Protein AF-A0A835GCN0-F1 (afdb_monomer)

Nearest PDB structures (foldseek):
  5hyn-assembly7_K  TM=8.730E-01  e=1.731E-12  Homo sapiens
  5hyn-assembly5_A  TM=8.407E-01  e=9.538E-13  Homo sapiens
  5hyn-assembly2_F  TM=8.356E-01  e=1.163E-12  Homo sapiens
  5ls6-assembly3_G  TM=8.374E-01  e=3.359E-12  Homo sapiens
  5hyn-assembly4_Q  TM=8.368E-01  e=7.438E-12  Homo sapiens

Mean predicted aligned error: 13.22 Å

Radius of gyration: 31.06 Å; Cα contacts (8 Å, |Δi|>4): 59; chains: 1; bounding box: 55×48×94 Å

Structure (mmCIF, N/CA/C/O backbone):
data_AF-A0A835GCN0-F1
#
_entry.id   AF-A0A835GCN0-F1
#
loop_
_atom_site.group_PDB
_atom_site.id
_atom_site.type_symbol
_atom_site.label_atom_id
_atom_site.label_alt_id
_atom_site.label_comp_id
_atom_site.label_asym_id
_atom_site.label_entity_id
_atom_site.label_seq_id
_atom_site.pdbx_PDB_ins_code
_atom_site.Cartn_x
_atom_site.Cartn_y
_atom_site.Cartn_z
_atom_site.occupancy
_atom_site.B_iso_or_equiv
_atom_site.auth_seq_id
_atom_site.auth_comp_id
_atom_site.auth_asym_id
_atom_site.auth_atom_id
_atom_site.pdbx_PDB_model_num
ATOM 1 N N . MET A 1 1 ? -0.830 -4.868 -39.947 1.00 35.25 1 MET A N 1
ATOM 2 C CA . MET A 1 1 ? 0.606 -4.72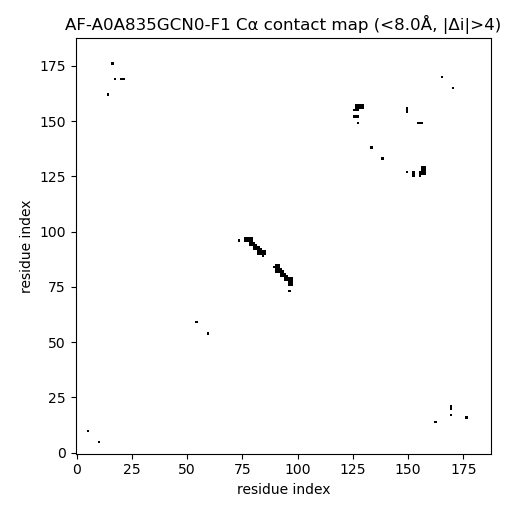0 -39.626 1.00 35.25 1 MET A CA 1
ATOM 3 C C . MET A 1 1 ? 1.002 -5.833 -38.668 1.00 35.25 1 MET A C 1
ATOM 5 O O . MET A 1 1 ? 0.475 -5.888 -37.565 1.00 35.25 1 MET A O 1
ATOM 9 N N . SER A 1 2 ? 1.819 -6.791 -39.110 1.00 39.22 2 SER A N 1
ATOM 10 C CA . SER A 1 2 ? 2.233 -7.934 -38.287 1.00 39.22 2 SER A CA 1
ATOM 11 C C . SER A 1 2 ? 3.224 -7.478 -37.216 1.00 39.22 2 SER A C 1
ATOM 13 O O . SER A 1 2 ? 4.286 -6.964 -37.564 1.00 39.22 2 SER A O 1
ATOM 15 N N . LYS A 1 3 ? 2.903 -7.677 -35.929 1.00 47.59 3 LYS A N 1
ATOM 16 C CA . LYS A 1 3 ? 3.861 -7.514 -34.823 1.00 47.59 3 LYS A CA 1
ATOM 17 C C . LYS A 1 3 ? 5.081 -8.394 -35.125 1.00 47.59 3 LYS A C 1
ATOM 19 O O . LYS A 1 3 ? 4.981 -9.619 -35.066 1.00 47.59 3 LYS A O 1
ATOM 24 N N . SER A 1 4 ? 6.207 -7.793 -35.496 1.00 54.28 4 SER A N 1
ATOM 25 C CA . SER A 1 4 ? 7.474 -8.497 -35.680 1.00 54.28 4 SER A CA 1
ATOM 26 C C . SER A 1 4 ? 7.852 -9.136 -34.344 1.00 54.28 4 SER A C 1
ATOM 28 O O . SER A 1 4 ? 8.100 -8.458 -33.348 1.00 54.28 4 SER A O 1
ATOM 30 N N . LYS A 1 5 ? 7.817 -10.471 -34.292 1.00 64.12 5 LYS A N 1
ATOM 31 C CA . LYS A 1 5 ? 8.228 -11.240 -33.115 1.00 64.12 5 LYS A CA 1
ATOM 32 C C . LYS A 1 5 ? 9.702 -10.928 -32.860 1.00 64.12 5 LYS A C 1
ATOM 34 O O . LYS A 1 5 ? 10.561 -11.351 -33.628 1.00 64.12 5 LYS A O 1
ATOM 39 N N . VAL A 1 6 ? 9.996 -10.190 -31.791 1.00 67.94 6 VAL A N 1
ATOM 40 C CA . VAL A 1 6 ? 11.370 -10.039 -31.296 1.00 67.94 6 VAL A CA 1
ATOM 41 C C . VAL A 1 6 ? 11.920 -11.443 -31.052 1.00 67.94 6 VAL A C 1
ATOM 43 O O . VAL A 1 6 ? 11.320 -12.213 -30.295 1.00 67.94 6 VAL A O 1
ATOM 46 N N . SER A 1 7 ? 13.025 -11.786 -31.720 1.00 84.75 7 SER A N 1
ATOM 47 C CA . SER A 1 7 ? 13.642 -13.111 -31.603 1.00 84.75 7 SER A CA 1
ATOM 48 C C . SER A 1 7 ? 13.945 -13.430 -30.135 1.00 84.75 7 SER A C 1
ATOM 50 O O . SER A 1 7 ? 14.349 -12.555 -29.365 1.00 84.75 7 SER A O 1
ATOM 52 N N . ALA A 1 8 ? 13.781 -14.694 -29.737 1.00 81.69 8 ALA A N 1
ATOM 53 C CA . ALA A 1 8 ? 14.163 -15.157 -28.402 1.00 81.69 8 ALA A CA 1
ATOM 54 C C . ALA A 1 8 ? 15.640 -14.843 -28.092 1.00 81.69 8 ALA A C 1
ATOM 56 O O . ALA A 1 8 ? 15.997 -14.559 -26.949 1.00 81.69 8 ALA A O 1
ATOM 57 N N . GLU A 1 9 ? 16.480 -14.810 -29.127 1.00 83.75 9 GLU A N 1
ATOM 58 C CA . GLU A 1 9 ? 17.875 -14.401 -29.033 1.00 83.75 9 GLU A CA 1
ATOM 59 C C . GLU A 1 9 ? 18.029 -12.932 -28.615 1.00 83.75 9 GLU A C 1
ATOM 61 O O . GLU A 1 9 ? 18.799 -12.630 -27.704 1.00 83.75 9 GLU A O 1
ATOM 66 N N . TRP A 1 10 ? 17.246 -12.026 -29.207 1.00 85.56 10 TRP A N 1
ATOM 67 C CA . TRP A 1 10 ? 17.225 -10.614 -28.823 1.00 85.56 10 TRP A CA 1
ATOM 68 C C . TRP A 1 10 ? 16.783 -10.439 -27.372 1.00 85.56 10 TRP A C 1
ATOM 70 O O . TRP A 1 10 ? 17.448 -9.738 -26.613 1.00 85.56 10 TRP A O 1
ATOM 80 N N . LYS A 1 11 ? 15.729 -11.144 -26.942 1.00 83.50 11 LYS A N 1
ATOM 81 C CA . LYS A 1 11 ? 15.289 -11.123 -25.536 1.00 83.50 11 LYS A CA 1
ATOM 82 C C . LYS A 1 11 ? 16.400 -11.574 -24.582 1.00 83.50 11 LYS A C 1
ATOM 84 O O . LYS A 1 11 ? 16.611 -10.944 -23.547 1.00 83.50 11 LYS A O 1
ATOM 89 N N . LYS A 1 12 ? 17.137 -12.633 -24.937 1.00 85.56 12 LYS A N 1
ATOM 90 C CA . LY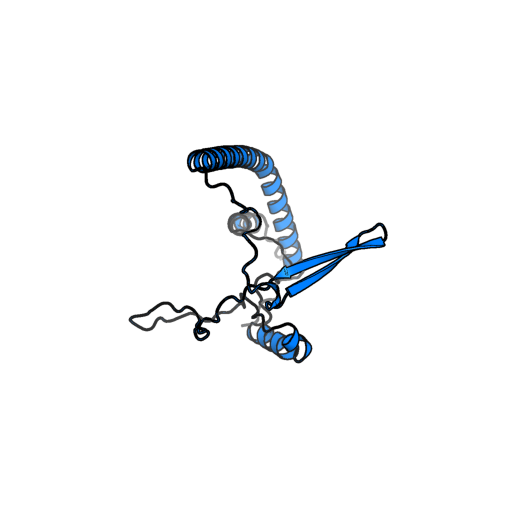S A 1 12 ? 18.269 -13.134 -24.143 1.00 85.56 12 LYS A CA 1
ATOM 91 C C . LYS A 1 12 ? 19.402 -12.107 -24.065 1.00 85.56 12 LYS A C 1
ATOM 93 O O . LYS A 1 12 ? 19.896 -11.848 -22.971 1.00 85.56 12 LYS A O 1
ATOM 98 N N . ARG A 1 13 ? 19.768 -11.489 -25.193 1.00 85.62 13 ARG A N 1
ATOM 99 C CA . ARG A 1 13 ? 20.817 -10.458 -25.264 1.00 85.62 13 ARG A CA 1
ATOM 100 C C . ARG A 1 13 ? 20.464 -9.227 -24.423 1.00 85.62 13 ARG A C 1
ATOM 102 O O . ARG A 1 13 ? 21.274 -8.816 -23.598 1.00 85.62 13 ARG A O 1
ATOM 109 N N . VAL A 1 14 ? 19.239 -8.706 -24.549 1.00 85.88 14 VAL A N 1
ATOM 110 C CA . VAL A 1 14 ? 18.763 -7.572 -23.735 1.00 85.88 14 VAL A CA 1
ATOM 111 C C . VAL A 1 14 ? 18.769 -7.916 -22.244 1.00 85.88 14 VAL A C 1
ATOM 113 O O . VAL A 1 14 ? 19.236 -7.119 -21.436 1.00 85.88 14 VAL A O 1
ATOM 116 N N . LYS A 1 15 ? 18.323 -9.121 -21.861 1.00 84.38 15 LYS A N 1
ATOM 117 C CA . LYS A 1 15 ? 18.346 -9.565 -20.457 1.00 84.38 15 LYS A CA 1
ATOM 118 C C . LYS A 1 15 ? 19.770 -9.633 -19.896 1.00 84.38 15 LYS A C 1
ATOM 120 O O . LYS A 1 15 ? 19.996 -9.198 -18.768 1.00 84.38 15 LYS A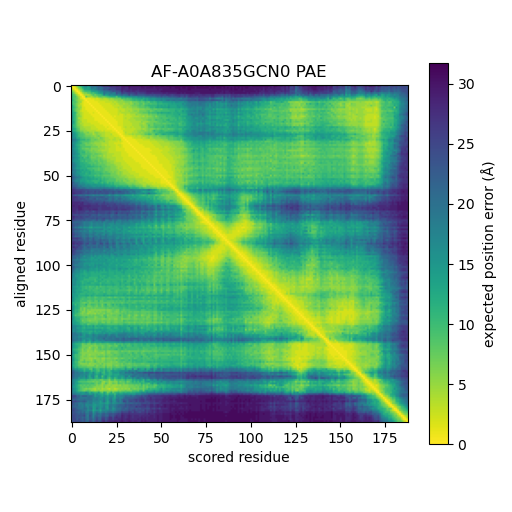 O 1
ATOM 125 N N . SER A 1 16 ? 20.728 -10.156 -20.662 1.00 85.69 16 SER A N 1
ATOM 126 C CA . SER A 1 16 ? 22.140 -10.203 -20.260 1.00 85.69 16 SER A CA 1
ATOM 127 C C . SER A 1 16 ? 22.726 -8.806 -20.056 1.00 85.69 16 SER A C 1
ATOM 129 O O . SER A 1 16 ? 23.389 -8.562 -19.049 1.00 85.69 16 SER A O 1
ATOM 131 N N . GLU A 1 17 ? 22.436 -7.881 -20.966 1.00 85.31 17 GLU A N 1
ATOM 132 C CA . GLU A 1 17 ? 22.948 -6.514 -20.899 1.00 85.31 17 GLU A CA 1
ATOM 133 C C . GLU A 1 17 ? 22.320 -5.708 -19.755 1.00 85.31 17 GLU A C 1
ATOM 135 O O . GLU A 1 17 ? 23.026 -5.048 -18.993 1.00 85.31 17 GLU A O 1
ATOM 140 N N . TYR A 1 18 ? 21.013 -5.872 -19.534 1.00 85.44 18 TYR A N 1
ATOM 141 C CA . TYR A 1 18 ? 20.322 -5.352 -18.354 1.00 85.44 18 TYR A CA 1
ATOM 142 C C . TYR A 1 18 ? 20.981 -5.836 -17.051 1.00 85.44 18 TYR A C 1
ATOM 144 O O . TYR A 1 18 ? 21.261 -5.036 -16.155 1.00 85.44 18 TYR A O 1
ATOM 152 N N . MET A 1 19 ? 21.295 -7.135 -16.943 1.00 85.06 19 MET A N 1
ATOM 153 C CA . MET A 1 19 ? 21.960 -7.685 -15.754 1.00 85.06 19 MET A CA 1
ATOM 154 C C . MET A 1 19 ? 23.373 -7.116 -15.567 1.00 85.06 19 MET A C 1
ATOM 156 O O . MET A 1 19 ? 23.752 -6.805 -14.435 1.00 85.06 19 MET A O 1
ATOM 160 N N . ARG A 1 20 ? 24.129 -6.926 -16.656 1.00 87.75 20 ARG A N 1
ATOM 161 C CA . ARG A 1 20 ? 25.463 -6.308 -16.638 1.00 87.75 20 ARG A CA 1
ATOM 162 C C . ARG A 1 20 ? 25.401 -4.860 -16.142 1.00 87.75 20 ARG A C 1
ATOM 164 O O . ARG A 1 20 ? 26.111 -4.509 -15.198 1.00 87.75 20 ARG A O 1
ATOM 171 N N . LEU A 1 21 ? 24.525 -4.036 -16.721 1.00 84.44 21 LEU A N 1
ATOM 172 C CA . LEU A 1 21 ? 24.336 -2.633 -16.329 1.00 84.44 21 LEU A CA 1
ATOM 173 C C . LEU A 1 21 ? 23.897 -2.513 -14.866 1.00 84.44 21 LEU A C 1
ATOM 175 O O . LEU A 1 21 ? 24.458 -1.716 -14.109 1.00 84.44 21 LEU A O 1
ATOM 179 N N . ARG A 1 22 ? 22.959 -3.363 -14.435 1.00 85.19 22 ARG A N 1
ATOM 180 C CA . ARG A 1 22 ? 22.496 -3.416 -13.045 1.00 85.19 22 ARG A CA 1
ATOM 181 C C . ARG A 1 22 ? 23.636 -3.721 -12.071 1.00 85.19 22 ARG A C 1
ATOM 183 O O . ARG A 1 22 ? 23.725 -3.078 -11.026 1.00 85.19 22 ARG A O 1
ATOM 190 N N . GLN A 1 23 ? 24.517 -4.670 -12.393 1.00 85.25 23 GLN A N 1
ATOM 191 C CA . GLN A 1 23 ? 25.666 -5.013 -11.545 1.00 85.25 23 GLN A CA 1
ATOM 192 C C . GLN A 1 23 ? 26.685 -3.871 -11.459 1.00 85.25 23 GLN A C 1
ATOM 194 O O . GLN A 1 23 ? 27.097 -3.511 -10.356 1.00 85.25 23 GLN A O 1
ATOM 199 N N . VAL A 1 24 ? 27.043 -3.263 -12.595 1.00 85.31 24 VAL A N 1
ATOM 200 C CA . VAL A 1 24 ? 27.996 -2.141 -12.642 1.00 85.31 24 VAL A CA 1
ATOM 201 C C . VAL A 1 24 ? 27.473 -0.947 -11.844 1.00 85.31 24 VAL A C 1
ATOM 203 O O . VAL A 1 24 ? 28.207 -0.386 -11.027 1.00 85.31 24 VAL A O 1
ATOM 206 N N . LYS A 1 25 ? 26.197 -0.578 -12.023 1.00 83.94 25 LYS A N 1
ATOM 207 C CA . LYS A 1 25 ? 25.575 0.505 -11.247 1.00 83.94 25 LYS A CA 1
ATOM 208 C C . LYS A 1 25 ? 25.498 0.177 -9.765 1.00 83.94 25 LYS A C 1
ATOM 210 O O . LYS A 1 25 ? 25.836 1.029 -8.949 1.00 83.94 25 LYS A O 1
ATOM 215 N N . ARG A 1 26 ? 25.110 -1.052 -9.404 1.00 84.81 26 ARG A N 1
ATOM 216 C CA . ARG A 1 26 ? 25.079 -1.480 -8.002 1.00 84.81 26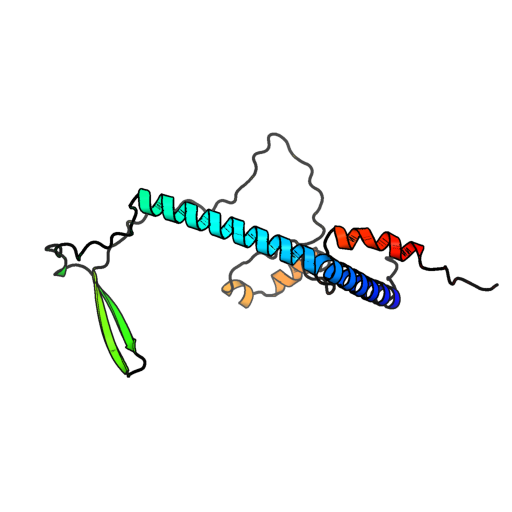 ARG A CA 1
ATOM 217 C C . ARG A 1 26 ? 26.444 -1.301 -7.353 1.00 84.81 26 ARG A C 1
ATOM 219 O O . ARG A 1 26 ? 26.488 -0.738 -6.271 1.00 84.81 26 ARG A O 1
ATOM 226 N N . PHE A 1 27 ? 27.520 -1.742 -8.010 1.00 82.56 27 PHE A N 1
ATOM 227 C CA . PHE A 1 27 ? 28.880 -1.636 -7.482 1.00 82.56 27 PHE A CA 1
ATOM 228 C C . PHE A 1 27 ? 29.304 -0.178 -7.264 1.00 82.56 27 PHE A C 1
ATOM 230 O O . PHE A 1 27 ? 29.748 0.162 -6.172 1.00 82.56 27 PHE A O 1
ATOM 237 N N . LYS A 1 28 ? 29.081 0.699 -8.253 1.00 82.31 28 LYS A N 1
ATOM 238 C CA . LYS A 1 28 ? 29.396 2.136 -8.138 1.00 82.31 28 LYS A CA 1
ATOM 239 C C . LYS A 1 28 ? 28.619 2.826 -7.010 1.00 82.31 28 LYS A C 1
ATOM 241 O O . LYS A 1 28 ? 29.169 3.673 -6.320 1.00 82.31 28 LYS A O 1
ATOM 246 N N . ARG A 1 29 ? 27.360 2.431 -6.796 1.00 87.44 29 ARG A N 1
ATOM 247 C CA . ARG A 1 29 ? 26.458 3.061 -5.821 1.00 87.44 29 ARG A CA 1
ATOM 248 C C . ARG A 1 29 ? 26.627 2.538 -4.387 1.00 87.44 29 ARG A C 1
ATOM 250 O O . ARG A 1 29 ? 26.007 3.083 -3.479 1.00 87.44 29 ARG A O 1
ATOM 257 N N . VAL A 1 30 ? 27.416 1.481 -4.149 1.00 89.00 30 VAL A N 1
ATOM 258 C CA . VAL A 1 30 ? 27.546 0.881 -2.803 1.00 89.00 30 VAL A CA 1
ATOM 259 C C . VAL A 1 30 ? 28.025 1.911 -1.783 1.00 89.00 30 VAL A C 1
ATOM 261 O O . VAL A 1 30 ? 27.427 2.033 -0.715 1.00 89.00 30 VAL A O 1
ATOM 264 N N . ASP A 1 31 ? 29.084 2.652 -2.098 1.00 89.19 31 ASP A N 1
ATOM 265 C CA . ASP A 1 31 ? 29.673 3.583 -1.135 1.00 89.19 31 ASP A CA 1
ATOM 266 C C . ASP A 1 31 ? 28.821 4.845 -0.966 1.00 89.19 31 ASP A C 1
ATOM 268 O O . ASP A 1 31 ? 28.629 5.306 0.158 1.00 89.19 31 ASP A O 1
ATOM 272 N N . GLU A 1 32 ? 28.191 5.323 -2.040 1.00 91.44 32 GLU A N 1
ATOM 273 C CA . GLU A 1 32 ? 27.202 6.406 -1.975 1.00 91.44 32 GLU A CA 1
ATOM 274 C C . GLU A 1 32 ? 26.021 6.043 -1.065 1.00 91.44 32 GLU A C 1
ATOM 276 O O . GLU A 1 32 ? 25.607 6.848 -0.231 1.00 91.44 32 GLU A O 1
ATOM 281 N N . VAL A 1 33 ? 25.502 4.814 -1.174 1.00 94.25 33 VAL A N 1
ATOM 282 C CA . VAL A 1 33 ? 24.407 4.324 -0.323 1.00 94.25 33 VAL A CA 1
ATOM 283 C C . VAL A 1 33 ? 24.845 4.221 1.133 1.00 94.25 33 VAL A C 1
ATOM 285 O O . VAL A 1 33 ? 24.070 4.598 2.007 1.00 94.25 33 VAL A O 1
ATOM 288 N N . LYS A 1 34 ? 26.072 3.768 1.423 1.00 94.38 34 LYS A N 1
ATOM 289 C CA . LYS A 1 34 ? 26.589 3.735 2.804 1.00 94.38 34 LYS A CA 1
ATOM 290 C C . LYS A 1 34 ? 26.660 5.134 3.413 1.00 94.38 34 LYS A C 1
ATOM 292 O O . LYS A 1 34 ? 26.221 5.326 4.544 1.00 94.38 34 LYS A O 1
ATOM 297 N N . VAL A 1 35 ? 27.179 6.110 2.666 1.00 95.31 35 VAL A N 1
ATOM 298 C CA . VAL A 1 35 ? 27.266 7.507 3.121 1.00 95.31 35 VAL A CA 1
ATOM 299 C C . VAL A 1 35 ? 25.870 8.098 3.319 1.00 95.31 35 VAL A C 1
ATOM 301 O O . VAL A 1 35 ? 25.599 8.706 4.355 1.00 95.31 35 VAL A O 1
ATOM 304 N N . ALA A 1 36 ? 24.960 7.877 2.367 1.00 96.12 36 ALA A N 1
ATOM 305 C CA . ALA A 1 36 ? 23.575 8.323 2.471 1.00 96.12 36 ALA A CA 1
ATOM 306 C C . ALA A 1 36 ? 22.857 7.685 3.669 1.00 96.12 36 ALA A C 1
ATOM 308 O O . ALA A 1 36 ? 22.138 8.377 4.386 1.00 96.12 36 ALA A O 1
ATOM 309 N N . TRP A 1 37 ? 23.089 6.396 3.925 1.00 97.00 37 TRP A N 1
ATOM 310 C CA . TRP A 1 37 ? 22.529 5.684 5.069 1.00 97.00 37 TRP A CA 1
ATOM 311 C C . TRP A 1 37 ? 23.051 6.239 6.394 1.00 97.00 37 TRP A C 1
ATOM 313 O O . TRP A 1 37 ? 22.248 6.549 7.266 1.00 97.00 37 TRP A O 1
ATOM 323 N N . ALA A 1 38 ? 24.365 6.446 6.530 1.00 96.94 38 ALA A N 1
ATOM 324 C CA . ALA A 1 38 ? 24.951 7.029 7.737 1.00 96.94 38 ALA A CA 1
ATOM 325 C C . ALA A 1 38 ? 24.418 8.448 8.001 1.00 96.94 38 ALA A C 1
ATOM 327 O O . ALA A 1 38 ? 24.081 8.795 9.133 1.00 96.94 38 ALA A O 1
ATOM 328 N N . ARG A 1 39 ? 24.273 9.257 6.943 1.00 97.38 39 ARG A N 1
ATOM 329 C CA . ARG A 1 39 ? 23.647 10.582 7.030 1.00 97.38 39 ARG A CA 1
ATOM 330 C C . ARG A 1 39 ? 22.184 10.487 7.465 1.00 97.38 39 ARG A C 1
ATOM 332 O O . ARG A 1 39 ? 21.775 11.242 8.340 1.00 97.38 39 ARG A O 1
ATOM 339 N N . ASN A 1 40 ? 21.408 9.584 6.866 1.00 97.75 40 ASN A N 1
ATOM 340 C CA . ASN A 1 40 ? 20.001 9.392 7.210 1.00 97.75 40 ASN A CA 1
ATOM 341 C C . ASN A 1 40 ? 19.838 8.911 8.656 1.00 97.75 40 ASN A C 1
ATOM 343 O O . ASN A 1 40 ? 18.972 9.407 9.363 1.00 97.75 40 ASN A O 1
ATOM 347 N N . LEU A 1 41 ? 20.703 8.001 9.113 1.00 97.62 41 LEU A N 1
ATOM 348 C CA . LEU A 1 41 ? 20.721 7.537 10.497 1.00 97.62 41 LEU A CA 1
ATOM 349 C C . LEU A 1 41 ? 20.927 8.704 11.462 1.00 97.62 41 LEU A C 1
ATOM 351 O O . LEU A 1 41 ? 20.163 8.833 12.408 1.00 97.62 41 LEU A O 1
ATOM 355 N N . ARG A 1 42 ? 21.888 9.592 11.177 1.00 97.06 42 ARG A N 1
ATOM 356 C CA . ARG A 1 42 ? 22.114 10.788 11.994 1.00 97.06 42 ARG A CA 1
ATOM 357 C C . ARG A 1 42 ? 20.881 11.695 12.044 1.00 97.06 42 ARG A C 1
ATOM 359 O O . ARG A 1 42 ? 20.475 12.089 13.127 1.00 97.06 42 ARG A O 1
ATOM 366 N N . ILE A 1 43 ? 20.263 11.974 10.892 1.00 97.75 43 ILE A N 1
ATOM 367 C CA . ILE A 1 43 ? 19.045 12.802 10.810 1.00 97.75 43 ILE A CA 1
ATOM 368 C C . ILE A 1 43 ? 17.897 12.170 11.609 1.00 97.75 43 ILE A C 1
ATOM 370 O O . ILE A 1 43 ? 17.186 12.869 12.324 1.00 97.75 43 ILE A O 1
ATOM 374 N N . MET A 1 44 ? 17.717 10.850 11.508 1.00 97.25 44 MET A N 1
ATOM 375 C CA . MET A 1 44 ? 16.691 10.138 12.272 1.00 97.25 44 MET A CA 1
ATOM 376 C C . MET A 1 44 ? 16.970 10.192 13.775 1.00 97.25 44 MET A C 1
ATOM 378 O O . MET A 1 44 ? 16.049 10.466 14.536 1.00 97.25 44 MET A O 1
ATOM 382 N N . SER A 1 45 ? 18.217 9.976 14.202 1.00 97.00 45 SER A N 1
ATOM 383 C CA . SER A 1 45 ? 18.610 10.087 15.611 1.00 97.00 45 SER A CA 1
ATOM 384 C C . SER A 1 45 ? 18.343 11.488 16.162 1.00 97.00 45 SER A C 1
ATOM 386 O O . SER A 1 45 ? 17.658 11.609 17.171 1.00 97.00 45 SER A O 1
ATOM 388 N N . GLU A 1 46 ? 18.777 12.536 15.457 1.00 96.75 46 GLU A N 1
ATOM 389 C CA . GLU A 1 46 ? 18.520 13.936 15.832 1.00 96.75 46 GLU A CA 1
ATOM 390 C C . GLU A 1 46 ? 17.007 14.228 15.917 1.00 96.75 46 GLU A C 1
ATOM 392 O O . GLU A 1 46 ? 16.543 14.879 16.853 1.00 96.75 46 GLU A O 1
ATOM 397 N N . SER A 1 47 ? 16.213 13.708 14.972 1.00 96.19 47 SER A N 1
ATOM 398 C CA . SER A 1 47 ? 14.754 13.875 14.971 1.00 96.19 47 SER A CA 1
ATOM 399 C C . SER A 1 47 ? 14.069 13.160 16.140 1.00 96.19 47 SER A C 1
ATOM 401 O O . SER A 1 47 ? 13.091 13.685 16.670 1.00 96.19 47 SER A O 1
ATOM 403 N N . ILE A 1 48 ? 14.543 11.971 16.522 1.00 95.69 48 ILE A N 1
ATOM 404 C CA . ILE A 1 48 ? 14.009 11.215 17.664 1.00 95.69 48 ILE A CA 1
ATOM 405 C C . ILE A 1 48 ? 14.358 11.935 18.966 1.00 95.69 48 ILE A C 1
ATOM 407 O O . ILE A 1 48 ? 13.470 12.166 19.780 1.00 95.69 48 ILE A O 1
ATOM 411 N N . GLU A 1 49 ? 15.611 12.361 19.137 1.00 95.06 49 GLU A N 1
ATOM 412 C CA . GLU A 1 49 ? 16.055 13.102 20.324 1.00 95.06 49 GLU A CA 1
ATOM 413 C C . GLU A 1 49 ? 15.276 14.414 20.509 1.00 95.06 49 GLU A C 1
ATOM 415 O O . GLU A 1 49 ? 14.874 14.751 21.627 1.00 95.06 49 GLU A O 1
ATOM 420 N N . ALA A 1 50 ? 15.002 15.135 19.416 1.00 93.50 50 ALA A N 1
ATOM 421 C CA . ALA A 1 50 ? 14.171 16.337 19.440 1.00 93.50 50 ALA A CA 1
ATOM 422 C C . ALA A 1 50 ? 12.719 16.030 19.850 1.00 93.50 50 ALA A C 1
ATOM 424 O O . ALA A 1 50 ? 12.158 16.731 20.696 1.00 93.50 50 ALA A O 1
ATOM 425 N N . GLN A 1 51 ? 12.121 14.966 19.299 1.00 89.75 51 GLN A N 1
ATOM 426 C CA . GLN A 1 51 ? 10.753 14.555 19.630 1.00 89.75 51 GLN A CA 1
ATOM 427 C C . GLN A 1 51 ? 10.630 14.072 21.081 1.00 89.75 51 GLN A C 1
ATOM 429 O O . GLN A 1 51 ? 9.644 14.387 21.752 1.00 89.75 51 GLN A O 1
ATOM 434 N N . ASP A 1 52 ? 11.620 13.331 21.578 1.00 88.94 52 ASP A N 1
ATOM 435 C CA . ASP A 1 52 ? 11.675 12.857 22.960 1.00 88.94 52 ASP A CA 1
ATOM 436 C C . ASP A 1 52 ? 11.842 14.020 23.939 1.00 88.94 52 ASP A C 1
ATOM 438 O O . ASP A 1 52 ? 11.161 14.060 24.966 1.00 88.94 52 ASP A O 1
ATOM 442 N N . SER A 1 53 ? 12.678 15.003 23.595 1.00 88.50 53 SER A N 1
ATOM 443 C CA . SER A 1 53 ? 12.838 16.233 24.378 1.00 88.50 53 SER A CA 1
ATOM 444 C C . SER A 1 53 ? 11.521 17.011 24.460 1.00 88.50 53 SER A C 1
ATOM 446 O O . SER A 1 53 ? 11.064 17.322 25.560 1.00 88.50 53 SER A O 1
ATOM 448 N N . GLU A 1 54 ? 10.844 17.230 23.325 1.00 88.75 54 GLU A N 1
ATOM 449 C CA . GLU A 1 54 ? 9.534 17.896 23.266 1.00 88.75 54 GLU A CA 1
ATOM 450 C C . GLU A 1 54 ? 8.454 17.124 24.050 1.00 88.75 54 GLU A C 1
ATOM 452 O O . GLU A 1 54 ? 7.638 17.712 24.768 1.00 88.75 54 GLU A O 1
ATOM 457 N N . ASN A 1 55 ? 8.437 15.793 23.947 1.00 86.31 55 ASN A N 1
ATOM 458 C CA . ASN A 1 55 ? 7.503 14.945 24.687 1.00 86.31 55 ASN A CA 1
ATOM 459 C C . ASN A 1 55 ? 7.745 15.002 26.199 1.00 86.31 55 ASN A C 1
ATOM 461 O O . ASN A 1 55 ? 6.782 15.027 26.975 1.00 86.31 55 ASN A O 1
ATOM 465 N N . ASN A 1 56 ? 9.013 15.036 26.617 1.00 84.38 56 ASN A N 1
ATOM 466 C CA . ASN A 1 56 ? 9.396 15.134 28.019 1.00 84.38 56 ASN A CA 1
ATOM 467 C C . ASN A 1 56 ? 9.027 16.510 28.600 1.00 84.38 56 ASN A C 1
ATOM 469 O O . ASN A 1 56 ? 8.427 16.571 29.673 1.00 84.38 56 ASN A O 1
ATOM 473 N N . GLU A 1 57 ? 9.277 17.597 27.860 1.00 85.31 57 GLU A N 1
ATOM 474 C CA . GLU A 1 57 ? 8.859 18.959 28.229 1.00 85.31 57 GLU A CA 1
ATOM 475 C C . GLU A 1 57 ? 7.337 19.087 28.362 1.00 85.31 57 GLU A C 1
ATOM 477 O O . GLU A 1 57 ? 6.833 19.711 29.296 1.00 85.31 57 GLU A O 1
ATOM 482 N N . ARG A 1 58 ? 6.577 18.461 27.456 1.00 82.56 58 ARG A N 1
ATOM 483 C CA . ARG A 1 58 ? 5.106 18.492 27.481 1.00 82.56 58 ARG A CA 1
ATOM 484 C C . ARG A 1 58 ? 4.484 17.601 28.558 1.00 82.56 58 ARG A C 1
ATOM 486 O O . ARG A 1 58 ? 3.262 17.635 28.706 1.00 82.56 58 ARG A O 1
ATOM 493 N N . ALA A 1 59 ? 5.275 16.793 29.272 1.00 71.50 59 ALA A N 1
ATOM 494 C CA . ALA A 1 59 ? 4.835 15.862 30.316 1.00 71.50 59 ALA A CA 1
ATOM 495 C C . ALA A 1 59 ? 3.625 14.982 29.922 1.00 71.50 59 ALA A C 1
ATOM 497 O O . ALA A 1 59 ? 2.842 14.555 30.773 1.00 71.50 59 ALA A O 1
ATOM 498 N N . ARG A 1 60 ? 3.461 14.675 28.627 1.00 70.06 60 ARG A N 1
ATOM 499 C CA . ARG A 1 60 ? 2.353 13.856 28.106 1.00 70.06 60 ARG A CA 1
ATOM 500 C C . ARG A 1 60 ? 2.678 12.377 28.264 1.00 70.06 60 ARG A C 1
ATOM 502 O O . ARG A 1 60 ? 2.893 11.665 27.289 1.00 70.06 60 ARG A O 1
ATOM 509 N N . LYS A 1 61 ? 2.750 11.910 29.507 1.00 72.19 61 LYS A N 1
ATOM 510 C CA . LYS A 1 61 ? 2.894 10.479 29.785 1.00 72.19 61 LYS A CA 1
ATOM 511 C C . LYS A 1 61 ? 1.519 9.820 29.682 1.00 72.19 61 LYS A C 1
ATOM 513 O O . LYS A 1 61 ? 0.562 10.376 30.226 1.00 72.19 61 LYS A O 1
ATOM 518 N N . PRO A 1 62 ? 1.396 8.657 29.018 1.00 80.62 62 PRO A N 1
ATOM 519 C CA . PRO A 1 62 ? 0.195 7.843 29.113 1.00 80.62 62 PRO A CA 1
ATOM 520 C C . PRO A 1 62 ? -0.116 7.608 30.591 1.00 80.62 62 PRO A C 1
ATOM 522 O O . PRO A 1 62 ? 0.645 6.958 31.307 1.00 80.62 62 PRO A O 1
ATOM 525 N N . PHE A 1 63 ? -1.199 8.207 31.070 1.00 79.69 63 PHE A N 1
ATOM 526 C CA . PHE A 1 63 ? -1.666 8.004 32.428 1.00 79.69 63 PHE A CA 1
ATOM 527 C C . PHE A 1 63 ? -2.638 6.839 32.395 1.00 79.69 63 PHE A C 1
ATOM 529 O O . PHE A 1 63 ? -3.734 6.954 31.846 1.00 79.69 63 PHE A O 1
ATOM 536 N N . TRP A 1 64 ? -2.225 5.713 32.965 1.00 79.06 64 TRP A N 1
ATOM 537 C CA . TRP A 1 64 ? -3.170 4.674 33.327 1.00 79.06 64 TRP A CA 1
ATOM 538 C C . TRP A 1 64 ? -3.741 5.054 34.693 1.00 79.06 64 TRP A C 1
ATOM 540 O O . TRP A 1 64 ? -3.006 4.976 35.684 1.00 79.06 64 TRP A O 1
ATOM 550 N N . PRO A 1 65 ? -4.995 5.534 34.777 1.00 73.00 65 PRO A N 1
ATOM 551 C CA . PRO A 1 65 ? -5.567 5.852 36.067 1.00 73.00 65 PRO A CA 1
ATOM 552 C C . PRO A 1 65 ? -5.565 4.595 36.942 1.00 73.00 65 PRO A C 1
ATOM 554 O O . PRO A 1 65 ? -5.820 3.496 36.431 1.00 73.00 65 PRO A O 1
ATOM 557 N N . PRO A 1 66 ? -5.304 4.727 38.256 1.00 75.00 66 PRO A N 1
ATOM 558 C CA . PRO A 1 66 ? -5.610 3.644 39.176 1.00 75.00 66 PRO A CA 1
ATOM 559 C C . PRO A 1 66 ? -7.080 3.239 38.979 1.00 75.00 66 PRO A C 1
ATOM 561 O O . PRO A 1 66 ? -7.879 4.087 38.561 1.00 75.00 66 PRO A O 1
ATOM 564 N N . PRO A 1 67 ? -7.446 1.969 39.242 1.00 67.75 67 PRO A N 1
ATOM 565 C CA . PRO A 1 67 ? -8.822 1.510 39.107 1.00 67.75 67 PRO A CA 1
ATOM 566 C C . PRO A 1 67 ? -9.753 2.530 39.763 1.00 67.75 67 PRO A C 1
ATOM 568 O O . PRO A 1 67 ? -9.634 2.799 40.960 1.00 67.75 67 PRO A O 1
ATOM 571 N N . ALA A 1 68 ? -10.602 3.178 38.959 1.00 66.50 68 ALA A N 1
ATOM 572 C CA . ALA A 1 68 ? -11.561 4.137 39.487 1.00 66.50 68 ALA A CA 1
ATOM 573 C C . ALA A 1 68 ? -12.413 3.427 40.552 1.00 66.50 68 ALA A C 1
ATOM 575 O O . ALA A 1 68 ? -12.611 2.213 40.435 1.00 66.50 68 ALA A O 1
ATOM 576 N N . PRO A 1 69 ? -12.919 4.143 41.574 1.00 69.81 69 PRO A N 1
ATOM 577 C CA . PRO A 1 69 ? -13.860 3.562 42.517 1.00 69.81 69 PRO A CA 1
ATOM 578 C C . PRO A 1 69 ? -14.959 2.844 41.739 1.00 69.81 69 PRO A C 1
ATOM 580 O O . PRO A 1 69 ? -15.595 3.447 40.870 1.00 69.81 69 PRO A O 1
ATOM 583 N N . VAL A 1 70 ? -15.102 1.548 42.016 1.00 68.81 70 VAL A N 1
ATOM 584 C CA . VAL A 1 70 ? -16.091 0.677 41.385 1.00 68.81 70 VAL A CA 1
ATOM 585 C C . VAL A 1 70 ? -17.454 1.374 41.444 1.00 68.81 70 VAL A C 1
ATOM 587 O O . VAL A 1 70 ? -17.904 1.731 42.538 1.00 68.81 70 VAL A O 1
ATOM 590 N N . PRO A 1 71 ? -18.103 1.681 40.305 1.00 72.00 71 PRO A N 1
ATOM 591 C CA . PRO A 1 71 ? -19.422 2.287 40.336 1.00 72.00 71 PRO A CA 1
ATOM 592 C C . PRO A 1 71 ? -20.374 1.399 41.142 1.00 72.00 71 PRO A C 1
ATOM 594 O O . PRO A 1 71 ? -20.340 0.179 41.011 1.00 72.00 71 PRO A O 1
ATOM 597 N N . ASN A 1 72 ? -21.280 1.985 41.929 1.00 75.75 72 ASN A N 1
ATOM 598 C CA . ASN A 1 72 ? -22.221 1.217 42.765 1.00 75.75 72 ASN A CA 1
ATOM 599 C C . ASN A 1 72 ? -23.075 0.197 41.977 1.00 75.75 72 ASN A C 1
ATOM 601 O O . ASN A 1 72 ? -23.651 -0.712 42.566 1.00 75.75 72 ASN A O 1
ATOM 605 N N . HIS A 1 73 ? -23.173 0.354 40.654 1.00 80.94 73 HIS A N 1
ATOM 606 C CA . HIS A 1 73 ? -23.900 -0.529 39.744 1.00 80.94 73 HIS A CA 1
ATOM 607 C C . HIS A 1 73 ? -23.001 -1.536 39.001 1.00 80.94 73 HIS A C 1
ATOM 609 O O . HIS A 1 73 ? -23.495 -2.233 38.120 1.00 80.94 73 HIS A O 1
ATOM 615 N N . GLU A 1 74 ? -21.705 -1.639 39.317 1.00 77.44 74 GLU A N 1
ATOM 616 C CA . GLU A 1 74 ? -20.773 -2.552 38.634 1.00 77.44 74 GLU A CA 1
ATOM 617 C C . GLU A 1 74 ? -21.199 -4.022 38.746 1.00 77.44 74 GLU A C 1
ATOM 619 O O . GLU A 1 74 ? -21.036 -4.784 37.796 1.00 77.44 74 GLU A O 1
ATOM 624 N N . SER A 1 75 ? -21.838 -4.409 39.854 1.00 76.94 75 SER A N 1
ATOM 625 C CA . SER A 1 75 ? -22.426 -5.746 40.030 1.00 76.94 75 SER A CA 1
ATOM 626 C C . SER A 1 75 ? -23.532 -6.072 39.018 1.00 76.94 75 SER A C 1
ATOM 628 O O . SER A 1 75 ? -23.813 -7.243 38.777 1.00 76.94 75 SER A O 1
ATOM 630 N N . LEU A 1 76 ? -24.150 -5.049 38.422 1.00 81.69 76 LEU A N 1
ATOM 631 C CA . LEU A 1 76 ? -25.191 -5.169 37.401 1.00 81.69 76 LEU A CA 1
ATOM 632 C C . LEU A 1 76 ? -24.628 -5.026 35.978 1.00 81.69 76 LEU A C 1
ATOM 634 O O . LEU A 1 76 ? -25.358 -5.210 35.004 1.00 81.69 76 LEU A O 1
ATOM 638 N N . MET A 1 77 ? -23.345 -4.679 35.831 1.00 85.62 77 MET A N 1
ATOM 639 C CA . MET A 1 77 ? -22.710 -4.519 34.526 1.00 85.62 77 MET A CA 1
ATOM 640 C C . MET A 1 77 ? -22.332 -5.873 33.928 1.00 85.62 77 MET A C 1
ATOM 642 O O . MET A 1 77 ? -21.870 -6.784 34.615 1.00 85.62 77 MET A O 1
ATOM 646 N N . LYS A 1 78 ? -22.457 -5.991 32.601 1.00 87.69 78 LYS A N 1
ATOM 647 C CA . LYS A 1 78 ? -21.887 -7.131 31.875 1.00 87.69 78 LYS A CA 1
ATOM 648 C C . LYS A 1 78 ? -20.365 -7.109 32.014 1.00 87.69 78 LYS A C 1
ATOM 650 O O . LYS A 1 78 ? -19.750 -6.048 31.892 1.00 87.69 78 LYS A O 1
ATOM 655 N N . ARG A 1 79 ? -19.762 -8.277 32.224 1.00 88.06 79 ARG A N 1
ATOM 656 C CA . ARG A 1 79 ? -18.308 -8.439 32.334 1.00 88.06 79 ARG A CA 1
ATOM 657 C C . ARG A 1 79 ? -17.779 -9.214 31.137 1.00 88.06 79 ARG A C 1
ATOM 659 O O . ARG A 1 79 ? -18.403 -10.176 30.700 1.00 88.06 79 ARG A O 1
ATOM 666 N N . ALA A 1 80 ? -16.647 -8.765 30.611 1.00 89.94 80 ALA A N 1
ATOM 667 C CA . ALA A 1 80 ? -15.839 -9.538 29.688 1.00 89.94 80 ALA A CA 1
ATOM 668 C C . ALA A 1 80 ? -14.865 -10.378 30.513 1.00 89.94 80 ALA A C 1
ATOM 670 O O . ALA A 1 80 ? -14.205 -9.859 31.417 1.00 89.94 80 ALA A O 1
ATOM 671 N N . GLU A 1 81 ? -14.801 -11.664 30.200 1.00 92.38 81 GLU A N 1
ATOM 672 C CA . GLU A 1 81 ? -13.897 -12.618 30.823 1.00 92.38 81 GLU A CA 1
ATOM 673 C C . GLU A 1 81 ? -12.912 -13.117 29.773 1.00 92.38 81 GLU A C 1
ATOM 675 O O . GLU A 1 81 ? -13.309 -13.500 28.672 1.00 92.38 81 GLU A O 1
ATOM 680 N N . VAL A 1 82 ? -11.627 -13.086 30.112 1.00 92.38 82 VAL A N 1
ATOM 681 C CA . VAL A 1 82 ? -10.565 -13.682 29.308 1.00 92.38 82 VAL A CA 1
ATOM 682 C C . VAL A 1 82 ? -9.871 -14.723 30.161 1.00 92.38 82 VAL A C 1
ATOM 684 O O . VAL A 1 82 ? -9.342 -14.415 31.231 1.00 92.38 82 VAL A O 1
ATOM 687 N N . THR A 1 83 ? -9.862 -15.951 29.661 1.00 94.25 83 THR A N 1
ATOM 688 C CA . THR A 1 83 ? -9.127 -17.061 30.253 1.00 94.25 83 THR A CA 1
ATOM 689 C C . THR A 1 83 ? -7.891 -17.322 29.409 1.00 94.25 83 THR A C 1
ATOM 691 O O . THR A 1 83 ? -7.986 -17.569 28.208 1.00 94.25 83 THR A O 1
ATOM 694 N N . TYR A 1 84 ? -6.726 -17.257 30.038 1.00 93.19 84 TYR A N 1
ATOM 695 C CA . TYR A 1 84 ? -5.442 -17.531 29.415 1.00 93.19 84 TYR A CA 1
ATOM 696 C C . TYR A 1 84 ? -4.774 -18.700 30.129 1.00 93.19 84 TYR A C 1
ATOM 698 O O . TYR A 1 84 ? -4.634 -18.685 31.352 1.00 93.19 84 TYR A O 1
ATOM 706 N N . THR A 1 85 ? -4.361 -19.704 29.360 1.00 94.88 85 THR A N 1
ATOM 707 C CA . THR A 1 85 ? -3.550 -20.814 29.867 1.00 94.88 85 THR A CA 1
ATOM 708 C C . THR A 1 85 ? -2.111 -20.551 29.470 1.00 94.88 85 THR A C 1
ATOM 710 O O . THR A 1 85 ? -1.818 -20.431 28.280 1.00 94.88 85 THR A O 1
ATOM 713 N N . ASP A 1 86 ? -1.227 -20.419 30.451 1.00 91.44 86 ASP A N 1
ATOM 714 C CA . ASP A 1 86 ? 0.186 -20.211 30.171 1.00 91.44 86 ASP A CA 1
ATOM 715 C C . ASP A 1 86 ? 0.892 -21.511 29.743 1.00 91.44 86 ASP A C 1
ATOM 717 O O . ASP A 1 86 ? 0.335 -22.609 29.790 1.00 91.44 86 ASP A O 1
ATOM 721 N N . ALA A 1 87 ? 2.153 -21.390 29.324 1.00 91.00 87 ALA A N 1
ATOM 722 C CA . ALA A 1 87 ? 2.961 -22.530 28.889 1.00 91.00 87 ALA A CA 1
ATOM 723 C C . ALA A 1 87 ? 3.241 -23.559 30.006 1.00 91.00 87 ALA A C 1
ATOM 725 O O . ALA A 1 87 ? 3.659 -24.676 29.708 1.00 91.00 87 ALA A O 1
ATOM 726 N N . SER A 1 88 ? 3.020 -23.201 31.276 1.00 89.88 88 SER A N 1
ATOM 727 C CA . SER A 1 88 ? 3.136 -24.105 32.427 1.00 89.88 88 SER A CA 1
ATOM 728 C C . SER A 1 88 ? 1.826 -24.837 32.750 1.00 89.88 88 SER A C 1
ATOM 730 O O . SER A 1 88 ? 1.796 -25.681 33.644 1.00 89.88 88 SER A O 1
ATOM 732 N N . GLY A 1 89 ? 0.754 -24.552 32.002 1.00 88.12 89 GLY A N 1
ATOM 733 C CA . GLY A 1 89 ? -0.577 -25.116 32.207 1.00 88.12 89 GLY A CA 1
ATOM 734 C C . GLY A 1 89 ? -1.393 -24.397 33.282 1.00 88.12 89 GLY A C 1
ATOM 735 O O . GLY A 1 89 ? -2.485 -24.857 33.616 1.00 88.12 89 GLY A O 1
ATOM 736 N N . VAL A 1 90 ? -0.903 -23.278 33.828 1.00 91.94 90 VAL A N 1
ATOM 737 C CA . VAL A 1 90 ? -1.655 -22.477 34.798 1.00 91.94 90 VAL A CA 1
ATOM 738 C C . VAL A 1 90 ? -2.706 -21.670 34.051 1.00 91.94 90 VAL A C 1
ATOM 740 O O . VAL A 1 90 ? -2.409 -20.878 33.154 1.00 91.94 90 VAL A O 1
ATOM 743 N N . VAL A 1 91 ? -3.961 -21.875 34.443 1.00 90.81 91 VAL A N 1
ATOM 744 C CA . VAL A 1 91 ? -5.104 -21.142 33.906 1.00 90.81 91 VAL A CA 1
ATOM 745 C C . VAL A 1 91 ? -5.314 -19.882 34.739 1.00 90.81 91 VAL A C 1
ATOM 747 O O . VAL A 1 91 ? -5.574 -19.945 35.939 1.00 90.81 91 VAL A O 1
ATOM 750 N N . THR A 1 92 ? -5.212 -18.728 34.089 1.00 90.81 92 THR A N 1
ATOM 751 C CA . THR A 1 92 ? -5.481 -17.415 34.676 1.00 90.81 92 THR A CA 1
ATOM 752 C C . THR A 1 92 ? -6.736 -16.828 34.049 1.00 90.81 92 THR A C 1
ATOM 754 O O . THR A 1 92 ? -6.884 -16.807 32.827 1.00 90.81 92 THR A O 1
ATOM 757 N N . THR A 1 93 ? -7.646 -16.339 34.886 1.00 91.69 93 THR A N 1
ATOM 758 C CA . THR A 1 93 ? -8.880 -15.689 34.440 1.00 91.69 93 THR A CA 1
ATOM 759 C C . THR A 1 93 ? -8.855 -14.226 34.852 1.00 91.69 93 THR A C 1
ATOM 761 O O . THR A 1 93 ? -8.657 -13.908 36.023 1.00 91.69 93 THR A O 1
ATOM 764 N N . GLN A 1 94 ? -9.083 -13.331 33.893 1.00 89.12 94 GLN A N 1
ATOM 765 C CA . GLN A 1 94 ? -9.231 -11.897 34.127 1.00 89.12 94 GLN A CA 1
ATOM 766 C C . GLN A 1 94 ? -10.637 -11.451 33.728 1.00 89.12 94 GLN A C 1
ATOM 768 O O . GLN A 1 94 ? -11.112 -11.777 32.642 1.00 89.12 94 GLN A O 1
ATOM 773 N N . GLN A 1 95 ? -11.296 -10.687 34.602 1.00 88.00 95 GLN A N 1
ATOM 774 C CA . GLN A 1 95 ? -12.652 -10.185 34.376 1.00 88.00 95 GLN A CA 1
ATOM 775 C C . GLN A 1 95 ? -12.717 -8.664 34.509 1.00 88.00 95 GLN A C 1
ATOM 777 O O . GLN A 1 95 ? -12.427 -8.118 35.576 1.00 88.00 95 GLN A O 1
ATOM 782 N N . VAL A 1 96 ? -13.212 -7.983 33.474 1.00 85.88 96 VAL A N 1
ATOM 783 C CA . VAL A 1 96 ? -13.373 -6.518 33.446 1.00 85.88 96 VAL A CA 1
ATOM 784 C C . VAL A 1 96 ? -14.803 -6.118 33.059 1.00 85.88 96 VAL A C 1
ATOM 786 O O . VAL A 1 96 ? -15.425 -6.801 32.244 1.00 85.88 96 VAL A O 1
ATOM 789 N N . PRO A 1 97 ? -15.368 -5.035 33.621 1.00 87.31 97 PRO A N 1
ATOM 790 C CA . PRO A 1 97 ? -16.680 -4.540 33.208 1.00 87.31 97 PRO A CA 1
ATOM 791 C C . PRO A 1 97 ? -16.643 -4.003 31.767 1.00 87.31 97 PRO A C 1
ATOM 793 O O . PRO A 1 97 ? -15.714 -3.295 31.372 1.00 87.31 97 PRO A O 1
ATOM 796 N N . ILE A 1 98 ? -17.670 -4.320 30.976 1.00 88.25 98 ILE A N 1
ATOM 797 C CA . ILE A 1 98 ? -17.797 -3.871 29.584 1.00 88.25 98 ILE A CA 1
ATOM 798 C C . ILE A 1 98 ? -18.235 -2.404 29.565 1.00 88.25 98 ILE A C 1
ATOM 800 O O . ILE A 1 98 ? -19.289 -2.055 30.098 1.00 88.25 98 ILE A O 1
ATOM 804 N N . ARG A 1 99 ? -17.461 -1.547 28.890 1.00 83.62 99 ARG A N 1
ATOM 805 C CA . ARG A 1 99 ? -17.887 -0.186 28.537 1.00 83.62 99 ARG A CA 1
ATOM 806 C C . ARG A 1 99 ? -18.404 -0.177 27.108 1.00 83.62 99 ARG A C 1
ATOM 808 O O . ARG A 1 99 ? -17.658 -0.465 26.177 1.00 83.62 99 ARG A O 1
ATOM 815 N N . ILE A 1 100 ? -19.680 0.152 26.947 1.00 87.31 100 ILE A N 1
ATOM 816 C CA . ILE A 1 100 ? -20.312 0.258 25.634 1.00 87.31 100 ILE A CA 1
ATOM 817 C C . ILE A 1 100 ? -19.906 1.5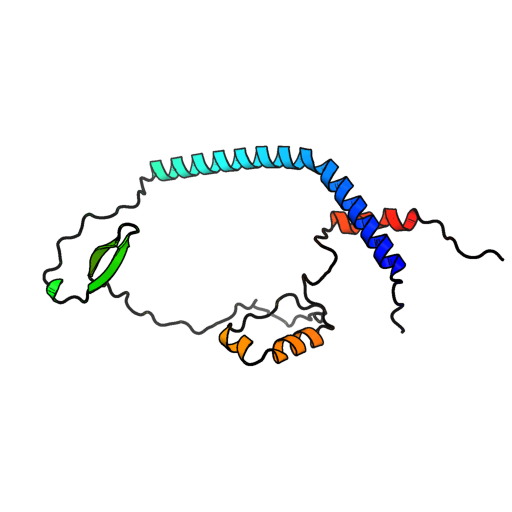99 25.021 1.00 87.31 100 ILE A C 1
ATOM 819 O O . ILE A 1 100 ? -20.151 2.653 25.606 1.00 87.31 100 ILE A O 1
ATOM 823 N N . ILE A 1 101 ? -19.283 1.555 23.845 1.00 92.12 101 ILE A N 1
ATOM 824 C CA . ILE A 1 101 ? -19.107 2.741 23.007 1.00 92.12 101 ILE A CA 1
ATOM 825 C C . ILE A 1 101 ? -20.443 2.981 22.308 1.00 92.12 101 ILE A C 1
ATOM 827 O O . ILE A 1 101 ? -20.998 2.068 21.696 1.00 92.12 101 ILE A O 1
ATOM 831 N N . ASN A 1 102 ? -20.979 4.193 22.429 1.00 92.75 102 ASN A N 1
ATOM 832 C CA . ASN A 1 102 ? -22.261 4.526 21.822 1.00 92.75 102 ASN A CA 1
ATOM 833 C C . ASN A 1 102 ? -22.182 4.383 20.300 1.00 92.75 102 ASN A C 1
ATOM 835 O O . ASN A 1 102 ? -21.236 4.869 19.676 1.00 92.75 102 ASN A O 1
ATOM 839 N N . SER A 1 103 ? -23.193 3.739 19.713 1.00 94.12 103 SER A N 1
ATOM 840 C CA . SER A 1 103 ? -23.310 3.650 18.260 1.00 94.12 103 SER A CA 1
ATOM 841 C C . SER A 1 103 ? -23.420 5.052 17.670 1.00 94.12 103 SER A C 1
ATOM 843 O O . SER A 1 103 ? -24.199 5.878 18.147 1.00 94.12 103 SER A O 1
ATOM 845 N N . VAL A 1 104 ? -22.658 5.300 16.613 1.00 96.06 104 VAL A N 1
ATOM 846 C CA . VAL A 1 104 ? -22.756 6.510 15.794 1.00 96.06 104 VAL A CA 1
ATOM 847 C C . VAL A 1 104 ? -23.428 6.164 14.471 1.00 96.06 104 VAL A C 1
ATOM 849 O O . VAL A 1 104 ? -23.395 5.012 14.038 1.00 96.06 104 VAL A O 1
ATOM 852 N N . ASN A 1 105 ? -24.058 7.146 13.829 1.00 95.44 105 ASN A N 1
ATOM 853 C CA . ASN A 1 105 ? -24.706 6.925 12.539 1.00 95.44 105 ASN A CA 1
ATOM 854 C C . ASN A 1 105 ? -23.636 6.721 11.453 1.00 95.44 105 ASN A C 1
ATOM 856 O O . ASN A 1 105 ? -22.788 7.604 11.288 1.00 95.44 105 ASN A O 1
ATOM 860 N N . PRO A 1 106 ? -23.651 5.597 10.714 1.00 95.94 106 PRO A N 1
ATOM 861 C CA . PRO A 1 106 ? -22.696 5.379 9.639 1.00 95.94 106 PRO A CA 1
ATOM 862 C C . PRO A 1 106 ? -22.984 6.327 8.472 1.00 95.94 106 PRO A C 1
ATOM 864 O O . PRO A 1 106 ? -24.138 6.596 8.133 1.00 95.94 106 PRO A O 1
ATOM 867 N N . ILE A 1 107 ? -21.922 6.822 7.843 1.00 94.94 107 ILE A N 1
ATOM 868 C CA . ILE A 1 107 ? -22.009 7.577 6.591 1.00 94.94 107 ILE A CA 1
ATOM 869 C C . ILE A 1 107 ? -22.017 6.564 5.434 1.00 94.94 107 ILE A C 1
ATOM 871 O O . ILE A 1 107 ? -21.299 5.564 5.517 1.00 94.94 107 ILE A O 1
ATOM 875 N N . PRO A 1 108 ? -22.799 6.784 4.360 1.00 96.31 108 PRO A N 1
ATOM 876 C CA . PRO A 1 108 ? -22.758 5.928 3.178 1.00 96.31 108 PRO A CA 1
ATOM 877 C C . PRO A 1 108 ? -21.353 5.820 2.568 1.00 96.31 108 PRO A C 1
ATOM 879 O O . PRO A 1 108 ? -20.601 6.797 2.552 1.00 96.31 108 PRO A O 1
ATOM 882 N N . THR A 1 109 ? -21.020 4.650 2.015 1.00 94.12 109 THR A N 1
ATOM 883 C CA . THR A 1 109 ? -19.755 4.432 1.301 1.00 94.12 109 THR A CA 1
ATOM 884 C C . THR A 1 109 ? -19.670 5.362 0.095 1.00 94.12 109 THR A C 1
ATOM 886 O O . THR A 1 109 ? -20.485 5.287 -0.822 1.00 94.12 109 THR A O 1
ATOM 889 N N . MET A 1 110 ? -18.669 6.235 0.099 1.00 94.19 110 MET A N 1
ATOM 890 C CA . MET A 1 110 ? -18.419 7.218 -0.949 1.00 94.19 110 MET A CA 1
ATOM 891 C C . MET A 1 110 ? -16.954 7.129 -1.361 1.00 94.19 110 MET A C 1
ATOM 893 O O . MET A 1 110 ? -16.065 7.152 -0.511 1.00 94.19 110 MET A O 1
ATOM 897 N N . TYR A 1 111 ? -16.705 7.057 -2.664 1.00 93.56 111 TYR A N 1
ATOM 898 C CA . TYR A 1 111 ? -15.362 7.220 -3.213 1.00 93.56 111 TYR A CA 1
ATOM 899 C C . TYR A 1 111 ? -15.039 8.704 -3.391 1.00 93.56 111 TYR A C 1
ATOM 901 O O . TYR A 1 111 ? -15.936 9.542 -3.514 1.00 93.56 111 TYR A O 1
ATOM 909 N N . THR A 1 112 ? -13.752 9.030 -3.401 1.00 94.44 112 THR A N 1
ATOM 910 C CA . THR A 1 112 ? -13.280 10.400 -3.606 1.00 94.44 112 THR A CA 1
ATOM 911 C C . THR A 1 112 ? -13.199 10.706 -5.096 1.00 94.44 112 THR A C 1
ATOM 913 O O . THR A 1 112 ? -12.587 9.957 -5.852 1.00 94.44 112 THR A O 1
ATOM 916 N N . TRP A 1 113 ? -13.766 11.840 -5.505 1.00 93.31 113 TRP A N 1
ATOM 917 C CA . TRP A 1 113 ? -13.745 12.323 -6.886 1.00 93.31 113 TRP A CA 1
ATOM 918 C C . TRP A 1 113 ? -13.179 13.742 -6.928 1.00 93.31 113 TRP A C 1
ATOM 920 O O . TRP A 1 113 ? -13.439 14.545 -6.030 1.00 93.31 113 TRP A O 1
ATOM 930 N N . ALA A 1 114 ? -12.425 14.069 -7.978 1.00 94.38 114 ALA A N 1
ATOM 931 C CA . ALA A 1 114 ? -11.971 15.434 -8.215 1.00 94.38 114 ALA A CA 1
ATOM 932 C C . ALA A 1 114 ? -13.091 16.250 -8.895 1.00 94.38 114 ALA A C 1
ATOM 934 O O . ALA A 1 114 ? -13.629 15.804 -9.912 1.00 94.38 114 ALA A O 1
ATOM 935 N N . PRO A 1 115 ? -13.456 17.439 -8.380 1.00 95.88 115 PRO A N 1
ATOM 936 C CA . PRO A 1 115 ? -14.475 18.270 -9.009 1.00 95.88 115 PRO A CA 1
ATOM 937 C C . PRO A 1 115 ? -13.962 18.838 -10.338 1.00 95.88 115 PRO A C 1
ATOM 939 O O . PRO A 1 115 ? -12.839 19.336 -10.418 1.00 95.88 115 PRO A O 1
ATOM 942 N N . THR A 1 116 ? -14.795 18.810 -11.380 1.00 94.69 116 THR A N 1
ATOM 943 C CA . THR A 1 116 ? -14.451 19.348 -12.705 1.00 94.69 116 THR A CA 1
ATOM 944 C C . THR A 1 116 ? -15.481 20.382 -13.159 1.00 94.69 116 THR A C 1
ATOM 946 O O . THR A 1 116 ? -16.680 20.220 -12.958 1.00 94.69 116 THR A O 1
ATOM 949 N N . GLN A 1 117 ? -15.009 21.485 -13.750 1.00 96.69 117 GLN A N 1
ATOM 950 C CA . GLN A 1 117 ? -15.880 22.541 -14.300 1.00 96.69 117 GLN A CA 1
ATOM 951 C C . GLN A 1 117 ? -16.264 22.287 -15.766 1.00 96.69 117 GLN A C 1
ATOM 953 O O . GLN A 1 117 ? -17.220 22.866 -16.273 1.00 96.69 117 GLN A O 1
ATOM 958 N N . LYS A 1 118 ? -15.492 21.448 -16.460 1.00 96.25 118 LYS A N 1
ATOM 959 C CA . LYS A 1 118 ? -15.706 21.028 -17.845 1.00 96.25 118 LYS A CA 1
ATOM 960 C C . LYS A 1 118 ? -15.197 19.602 -18.019 1.00 96.25 118 LYS A C 1
ATOM 962 O O . LYS A 1 118 ? -14.361 19.152 -17.238 1.00 96.25 118 LYS A O 1
ATOM 967 N N . ASN A 1 119 ? -15.660 18.932 -19.068 1.00 95.38 119 ASN A N 1
ATOM 968 C CA . ASN A 1 119 ? -15.230 17.573 -19.378 1.00 95.38 119 ASN A CA 1
ATOM 969 C C . ASN A 1 119 ? -13.756 17.541 -19.807 1.00 95.38 119 ASN A C 1
ATOM 971 O O . ASN A 1 119 ? -13.290 18.427 -20.530 1.00 95.38 119 ASN A O 1
ATOM 975 N N . PHE A 1 120 ? -13.052 16.494 -19.378 1.00 93.88 120 PHE A N 1
ATOM 976 C CA . PHE A 1 120 ? -11.690 16.184 -19.796 1.00 93.88 120 PHE A CA 1
ATOM 977 C C . PHE A 1 120 ? -11.706 14.946 -20.682 1.00 93.88 120 PHE A C 1
ATOM 979 O O . PHE A 1 120 ? -12.397 13.972 -20.392 1.00 93.88 120 PHE A O 1
ATOM 986 N N . MET A 1 121 ? -10.946 15.006 -21.768 1.00 94.06 121 MET A N 1
ATOM 987 C CA . MET A 1 121 ? -10.656 13.832 -22.576 1.00 94.06 121 MET A CA 1
ATOM 988 C C . MET A 1 121 ? -9.565 13.030 -21.867 1.00 94.06 121 MET A C 1
ATOM 990 O O . MET A 1 121 ? -8.576 13.614 -21.421 1.00 94.06 121 MET A O 1
ATOM 994 N N . VAL A 1 122 ? -9.768 11.722 -21.739 1.00 92.94 122 VAL A N 1
ATOM 995 C CA . VAL A 1 122 ? -8.845 10.795 -21.076 1.00 92.94 122 VAL A CA 1
ATOM 996 C C . VAL A 1 122 ? -8.459 9.721 -22.086 1.00 92.94 122 VAL A C 1
ATOM 998 O O . VAL A 1 122 ? -9.309 9.274 -22.854 1.00 92.94 122 VAL A O 1
ATOM 1001 N N . GLU A 1 123 ? -7.176 9.369 -22.125 1.00 93.81 123 GLU A N 1
ATOM 1002 C CA . GLU A 1 123 ? -6.668 8.297 -22.982 1.00 93.81 123 GLU A CA 1
ATOM 1003 C C . GLU A 1 123 ? -7.049 6.923 -22.420 1.00 93.81 123 GLU A C 1
ATOM 1005 O O . GLU A 1 123 ? -7.122 6.743 -21.203 1.00 93.81 123 GLU A O 1
ATOM 1010 N N . ASP A 1 124 ? -7.261 5.951 -23.306 1.00 91.94 124 ASP A N 1
ATOM 1011 C CA . ASP A 1 124 ? -7.600 4.590 -22.897 1.00 91.94 124 ASP A CA 1
ATOM 1012 C C . ASP A 1 124 ? -6.438 3.931 -22.142 1.00 91.94 124 ASP A C 1
ATOM 1014 O O . ASP A 1 124 ? -5.286 3.905 -22.594 1.00 91.94 124 ASP A O 1
ATOM 1018 N N . GLU A 1 125 ? -6.751 3.331 -20.996 1.00 89.62 125 GLU A N 1
ATOM 1019 C CA . GLU A 1 125 ? -5.788 2.550 -20.230 1.00 89.62 125 GLU A CA 1
ATOM 1020 C C . GLU A 1 125 ? -5.474 1.232 -20.952 1.00 89.62 125 GLU A C 1
ATOM 1022 O O . GLU A 1 125 ? -6.352 0.413 -21.209 1.00 89.62 125 GLU A O 1
ATOM 1027 N N . THR A 1 126 ? -4.197 0.993 -21.261 1.00 88.81 126 THR A N 1
ATOM 1028 C CA . THR A 1 126 ? -3.757 -0.217 -21.991 1.00 88.81 126 THR A CA 1
ATOM 1029 C C . THR A 1 126 ? -3.110 -1.279 -21.102 1.00 88.81 126 THR A C 1
ATOM 1031 O O . THR A 1 126 ? -2.757 -2.359 -21.582 1.00 88.81 126 THR A O 1
ATOM 1034 N N . VAL A 1 127 ? -2.917 -0.964 -19.819 1.00 90.69 127 VAL A N 1
ATOM 1035 C CA . VAL A 1 127 ? -2.309 -1.824 -18.799 1.00 90.69 127 VAL A CA 1
ATOM 1036 C C . VAL A 1 127 ? -3.128 -1.688 -17.526 1.00 90.69 127 VAL A C 1
ATOM 1038 O O . VAL A 1 127 ? -3.411 -0.573 -17.091 1.00 90.69 127 VAL A O 1
ATOM 1041 N N . LEU A 1 128 ? -3.462 -2.819 -16.914 1.00 91.69 128 LEU A N 1
ATOM 1042 C CA . LEU A 1 128 ? -4.163 -2.844 -15.641 1.00 91.69 128 LEU A CA 1
ATOM 1043 C C . LEU A 1 128 ? -3.181 -2.542 -14.503 1.00 91.69 128 LEU A C 1
ATOM 1045 O O . LEU A 1 128 ? -2.242 -3.304 -14.270 1.00 91.69 128 LEU A O 1
ATOM 1049 N N . HIS A 1 129 ? -3.385 -1.434 -13.788 1.00 91.12 129 HIS A N 1
ATOM 1050 C CA . HIS A 1 129 ? -2.486 -1.012 -12.706 1.00 91.12 129 HIS A CA 1
ATOM 1051 C C . HIS A 1 129 ? -2.779 -1.693 -11.366 1.00 91.12 129 HIS A C 1
ATOM 1053 O O . HIS A 1 129 ? -1.851 -1.945 -10.605 1.00 91.12 129 HIS A O 1
ATOM 1059 N N . ASN A 1 130 ? -4.049 -2.001 -11.090 1.00 90.56 130 ASN A N 1
ATOM 1060 C CA . ASN A 1 130 ? -4.499 -2.610 -9.840 1.00 90.56 130 ASN A CA 1
ATOM 1061 C C . ASN A 1 130 ? -5.530 -3.704 -10.126 1.00 90.56 130 ASN A C 1
ATOM 1063 O O . ASN A 1 130 ? -6.394 -3.525 -10.981 1.00 90.56 130 ASN A O 1
ATOM 1067 N N . ILE A 1 131 ? -5.480 -4.796 -9.363 1.00 89.12 131 ILE A N 1
ATOM 1068 C CA . ILE A 1 131 ? -6.547 -5.801 -9.331 1.00 89.12 131 ILE A CA 1
ATOM 1069 C C . ILE A 1 131 ? -7.453 -5.465 -8.138 1.00 89.12 131 ILE A C 1
ATOM 1071 O O . ILE A 1 131 ? -6.950 -5.404 -7.012 1.00 89.12 131 ILE A O 1
ATOM 1075 N N . PRO A 1 132 ? -8.755 -5.202 -8.348 1.00 89.31 132 PRO A N 1
ATOM 1076 C CA . PRO A 1 132 ? -9.671 -4.910 -7.252 1.00 89.31 132 PRO A CA 1
ATOM 1077 C C . PRO A 1 132 ? -9.748 -6.076 -6.261 1.00 89.31 132 PRO A C 1
ATOM 1079 O O . PRO A 1 132 ? -9.984 -7.215 -6.656 1.00 89.31 132 PRO A O 1
ATOM 1082 N N . TYR A 1 133 ? -9.590 -5.787 -4.968 1.00 89.31 133 TYR A N 1
ATOM 1083 C CA . TYR A 1 133 ? -9.877 -6.763 -3.920 1.00 89.31 133 TYR A CA 1
ATOM 1084 C C . TYR A 1 133 ? -11.385 -6.807 -3.667 1.00 89.31 133 TYR A C 1
ATOM 1086 O O . TYR A 1 133 ? -11.984 -5.786 -3.324 1.00 89.31 133 TYR A O 1
ATOM 1094 N N . MET A 1 134 ? -11.990 -7.979 -3.850 1.00 86.31 134 MET A N 1
ATOM 1095 C CA . MET A 1 134 ? -13.444 -8.174 -3.770 1.00 86.31 134 MET A CA 1
ATOM 1096 C C . 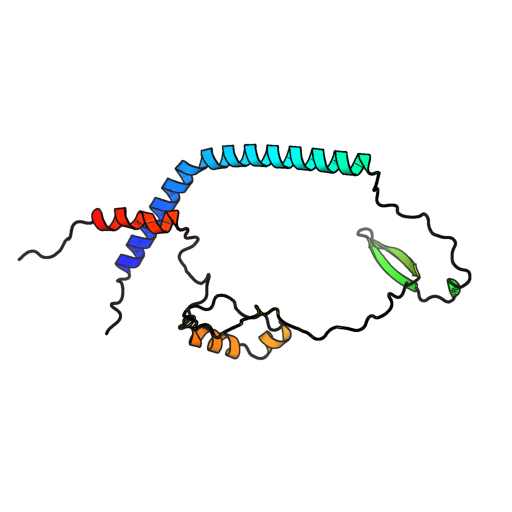MET A 1 134 ? -13.890 -8.983 -2.544 1.00 86.31 134 MET A C 1
ATOM 1098 O O . MET A 1 134 ? -15.077 -9.262 -2.414 1.00 86.31 134 MET A O 1
ATOM 1102 N N . GLY A 1 135 ? -12.963 -9.313 -1.641 1.00 86.25 135 GLY A N 1
ATOM 1103 C CA . GLY A 1 135 ? -13.197 -10.239 -0.534 1.00 86.25 135 GLY A CA 1
ATOM 1104 C C . GLY A 1 135 ? -12.789 -11.663 -0.903 1.00 86.25 135 GLY A C 1
ATOM 1105 O O . GLY A 1 135 ? -13.075 -12.131 -2.008 1.00 86.25 135 GLY A O 1
ATOM 1106 N N . ASP A 1 136 ? -12.120 -12.345 0.022 1.00 85.38 136 ASP A N 1
ATOM 1107 C CA . ASP A 1 136 ? -11.681 -13.734 -0.154 1.00 85.38 136 ASP A CA 1
ATOM 1108 C C . ASP A 1 136 ? -12.882 -14.658 -0.415 1.00 85.38 136 ASP A C 1
ATOM 1110 O O . ASP A 1 136 ? -12.839 -15.528 -1.282 1.00 85.38 136 ASP A O 1
ATOM 1114 N N . GLU A 1 137 ? -14.014 -14.387 0.240 1.00 84.75 137 GLU A N 1
ATOM 1115 C CA . GLU A 1 137 ? -15.255 -15.141 0.079 1.00 84.75 137 GLU A CA 1
ATOM 1116 C C . GLU A 1 137 ? -15.856 -15.081 -1.335 1.00 84.75 137 GLU A C 1
ATOM 1118 O O . GLU A 1 137 ? -16.605 -15.984 -1.718 1.00 84.75 137 GLU A O 1
ATOM 1123 N N . VAL A 1 138 ? -15.551 -14.033 -2.107 1.00 79.75 138 VAL A N 1
ATOM 1124 C CA . VAL A 1 138 ? -16.007 -13.860 -3.497 1.00 79.75 138 VAL A CA 1
ATOM 1125 C C . VAL A 1 138 ? -15.030 -14.521 -4.469 1.00 79.75 138 VAL A C 1
ATOM 1127 O O . VAL A 1 138 ? -15.454 -15.124 -5.456 1.00 79.75 138 VAL A O 1
ATOM 1130 N N . LEU A 1 139 ? -13.731 -14.457 -4.166 1.00 75.31 139 LEU A N 1
ATOM 1131 C CA . LEU A 1 139 ? -12.674 -15.067 -4.975 1.00 75.31 139 LEU A CA 1
ATOM 1132 C C . LEU A 1 139 ? -12.783 -16.597 -5.017 1.00 75.31 139 LEU A C 1
ATOM 1134 O O . LEU A 1 139 ? -12.547 -17.192 -6.067 1.00 75.31 139 LEU A O 1
ATOM 1138 N N . ASP A 1 140 ? -13.207 -17.223 -3.917 1.00 74.75 140 ASP A N 1
ATOM 1139 C CA . ASP A 1 140 ? -13.414 -18.675 -3.844 1.00 74.75 140 ASP A CA 1
A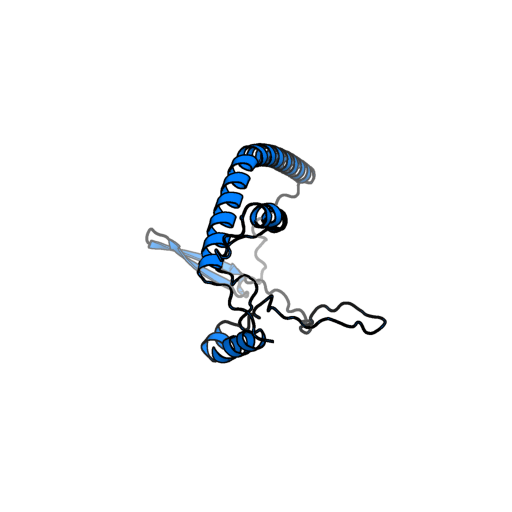TOM 1140 C C . ASP A 1 140 ? -14.615 -19.168 -4.678 1.00 74.75 140 ASP A C 1
ATOM 1142 O O . ASP A 1 140 ? -14.710 -20.356 -4.993 1.00 74.75 140 ASP A O 1
ATOM 1146 N N . GLN A 1 141 ? -15.544 -18.276 -5.039 1.00 79.00 141 GLN A N 1
ATOM 1147 C CA . GLN A 1 141 ? -16.771 -18.623 -5.766 1.00 79.00 141 GLN A CA 1
ATOM 1148 C C . GLN A 1 141 ? -16.643 -18.433 -7.279 1.00 79.00 141 GLN A C 1
ATOM 1150 O O . GLN A 1 141 ? -17.198 -19.232 -8.035 1.00 79.00 141 GLN A O 1
ATOM 1155 N N . ASP A 1 142 ? -15.927 -17.397 -7.727 1.00 73.31 142 ASP A N 1
ATOM 1156 C CA . ASP A 1 142 ? -15.806 -17.067 -9.147 1.00 73.31 142 ASP A CA 1
ATOM 1157 C C . ASP A 1 142 ? -14.411 -16.532 -9.514 1.00 73.31 142 ASP A C 1
ATOM 1159 O O . ASP A 1 142 ? -14.163 -15.329 -9.616 1.00 73.31 142 ASP A O 1
ATOM 1163 N N . GLY A 1 143 ? -13.486 -17.459 -9.769 1.00 72.81 143 GLY A N 1
ATOM 1164 C CA . GLY A 1 143 ? -12.163 -17.141 -10.309 1.00 72.81 143 GLY A CA 1
ATOM 1165 C C . GLY A 1 143 ? -12.177 -16.684 -11.777 1.00 72.81 143 GLY A C 1
ATOM 1166 O O . GLY A 1 143 ? -11.167 -16.169 -12.256 1.00 72.81 143 GLY A O 1
ATOM 1167 N N . THR A 1 144 ? -13.297 -16.838 -12.499 1.00 84.19 144 THR A N 1
ATOM 1168 C CA . THR A 1 144 ? -13.362 -16.534 -13.941 1.00 84.19 144 THR A CA 1
ATOM 1169 C C . THR A 1 144 ? -13.407 -15.033 -14.214 1.00 84.19 144 THR A C 1
ATOM 1171 O O . THR A 1 144 ? -12.801 -14.566 -15.178 1.00 84.19 144 THR A O 1
ATOM 1174 N N . PHE A 1 145 ? -14.011 -14.251 -13.313 1.00 86.06 145 PHE A N 1
ATOM 1175 C CA . PHE A 1 145 ? -14.049 -12.790 -13.410 1.00 86.06 145 PHE A CA 1
ATOM 1176 C C . PHE A 1 145 ? -12.648 -12.165 -13.511 1.00 86.06 145 PHE A C 1
ATOM 1178 O O . PHE A 1 145 ? -12.412 -11.280 -14.336 1.00 86.06 145 PHE A O 1
ATOM 1185 N N . ILE A 1 146 ? -11.696 -12.633 -12.695 1.00 87.88 146 ILE A N 1
ATOM 1186 C CA . ILE A 1 146 ? -10.327 -12.098 -12.689 1.00 87.88 146 ILE A CA 1
ATOM 1187 C C . ILE A 1 146 ? -9.605 -12.438 -13.998 1.00 87.88 146 ILE A C 1
ATOM 1189 O O . ILE A 1 146 ? -8.904 -11.590 -14.554 1.00 87.88 146 ILE A O 1
ATOM 1193 N N . GLU A 1 147 ? -9.806 -13.643 -14.532 1.00 87.94 147 GLU A N 1
ATOM 1194 C CA . GLU A 1 147 ? -9.236 -14.039 -15.823 1.00 87.94 147 GLU A CA 1
ATOM 1195 C C . GLU A 1 147 ? -9.792 -13.193 -16.977 1.00 87.94 147 GLU A C 1
ATOM 1197 O O . GLU A 1 147 ? -9.031 -12.731 -17.834 1.00 87.94 147 GLU A O 1
ATOM 1202 N N . GLU A 1 148 ? -11.102 -12.937 -16.989 1.00 89.94 148 GLU A N 1
ATOM 1203 C CA . GLU A 1 148 ? -11.746 -12.074 -17.982 1.00 89.94 148 GLU A CA 1
ATOM 1204 C C . GLU A 1 148 ? -11.265 -10.624 -17.883 1.00 89.94 148 GLU A C 1
ATOM 1206 O O . GLU A 1 148 ? -10.942 -10.006 -18.904 1.00 89.94 148 GLU A O 1
ATOM 1211 N N . LEU A 1 149 ? -11.137 -10.098 -16.662 1.00 90.19 149 LEU A N 1
ATOM 1212 C CA . LEU A 1 149 ? -10.588 -8.769 -16.415 1.00 90.19 149 LEU A CA 1
ATOM 1213 C C . LEU A 1 149 ? -9.169 -8.652 -16.981 1.00 90.19 149 LEU A C 1
ATOM 1215 O O . LEU A 1 149 ? -8.883 -7.721 -17.728 1.00 90.19 149 LEU A O 1
ATOM 1219 N N . ILE A 1 150 ? -8.292 -9.614 -16.689 1.00 89.81 150 ILE A N 1
ATOM 1220 C CA . ILE A 1 150 ? -6.913 -9.632 -17.196 1.00 89.81 150 ILE A CA 1
ATOM 1221 C C . ILE A 1 150 ? -6.890 -9.734 -18.730 1.00 89.81 150 ILE A C 1
ATOM 1223 O O . ILE A 1 150 ? -6.090 -9.067 -19.396 1.00 89.81 150 ILE A O 1
ATOM 1227 N N . LYS A 1 151 ? -7.790 -10.530 -19.316 1.00 91.50 151 LYS A N 1
ATOM 1228 C CA . LYS A 1 151 ? -7.900 -10.708 -20.768 1.00 91.50 151 LYS A CA 1
ATOM 1229 C C . LYS A 1 151 ? -8.291 -9.419 -21.494 1.00 91.50 151 LYS A C 1
ATOM 1231 O O . LYS A 1 151 ? -7.773 -9.181 -22.586 1.00 91.50 151 LYS A O 1
ATOM 1236 N N . ASN A 1 152 ? -9.118 -8.567 -20.888 1.00 91.19 152 ASN A N 1
ATOM 1237 C CA . ASN A 1 152 ? -9.482 -7.262 -21.455 1.00 91.19 152 ASN A CA 1
ATOM 1238 C C . ASN A 1 152 ? -8.275 -6.322 -21.625 1.00 91.19 152 ASN A C 1
ATOM 1240 O O . ASN A 1 152 ? -8.298 -5.449 -22.488 1.00 91.19 152 ASN A O 1
ATOM 1244 N N . TYR A 1 153 ? -7.198 -6.543 -20.865 1.00 92.00 153 TYR A N 1
ATOM 1245 C CA . TYR A 1 153 ? -5.951 -5.777 -20.944 1.00 92.00 153 TYR A CA 1
ATOM 1246 C C . TYR A 1 153 ? -4.827 -6.525 -21.687 1.00 92.00 153 TYR A C 1
ATOM 1248 O O . TYR A 1 153 ? -3.647 -6.262 -21.457 1.00 92.00 153 TYR A O 1
ATOM 1256 N N . ASP A 1 154 ? -5.148 -7.474 -22.577 1.00 89.38 154 ASP A N 1
ATOM 1257 C CA . ASP A 1 154 ? -4.173 -8.344 -23.267 1.00 89.38 154 ASP A CA 1
ATOM 1258 C C . ASP A 1 154 ? -3.243 -9.121 -22.303 1.00 89.38 154 ASP A C 1
ATOM 1260 O O . ASP A 1 154 ? -2.099 -9.435 -22.652 1.00 89.38 154 ASP A O 1
ATOM 1264 N N . GLY A 1 155 ? -3.673 -9.381 -21.066 1.00 87.88 155 GLY A N 1
ATOM 1265 C CA . GLY A 1 155 ? -2.813 -9.968 -20.037 1.00 87.88 155 GLY A CA 1
ATOM 1266 C C . GLY A 1 155 ? -1.788 -9.006 -19.427 1.00 87.88 155 GLY A C 1
ATOM 1267 O O . GLY A 1 155 ? -0.902 -9.441 -18.701 1.00 87.88 155 GLY A O 1
ATOM 1268 N N . LYS A 1 156 ? -1.853 -7.701 -19.721 1.00 88.56 156 LYS A N 1
ATOM 1269 C CA . LYS A 1 156 ? -0.890 -6.715 -19.217 1.00 88.56 156 LYS A CA 1
ATOM 1270 C C . LYS A 1 156 ? -1.327 -6.192 -17.855 1.00 88.56 156 LYS A C 1
ATOM 1272 O O . LYS A 1 156 ? -2.098 -5.237 -17.768 1.00 88.56 156 LYS A O 1
ATOM 1277 N N . VAL A 1 157 ? -0.762 -6.771 -16.803 1.00 89.00 157 VAL A N 1
ATOM 1278 C CA . VAL A 1 157 ? -0.895 -6.272 -15.430 1.00 89.00 157 VAL A CA 1
ATOM 1279 C C . VAL A 1 157 ? 0.414 -5.615 -14.994 1.00 89.00 157 VAL A C 1
ATOM 1281 O O . VAL A 1 157 ? 1.511 -6.093 -15.304 1.00 89.00 157 VAL A O 1
ATOM 1284 N N . HIS A 1 158 ? 0.325 -4.483 -14.298 1.00 85.19 158 HIS A N 1
ATOM 1285 C CA . HIS A 1 158 ? 1.494 -3.839 -13.713 1.00 85.19 158 HIS A CA 1
ATOM 1286 C C . HIS A 1 158 ? 2.187 -4.797 -12.729 1.00 85.19 158 HIS A C 1
ATOM 1288 O O . HIS A 1 158 ? 1.546 -5.406 -11.882 1.00 85.19 158 HIS A O 1
ATOM 1294 N N . GLY A 1 159 ? 3.509 -4.941 -12.847 1.00 77.19 159 GLY A N 1
ATOM 1295 C CA . GLY A 1 159 ? 4.301 -5.842 -12.001 1.00 77.19 159 GLY A CA 1
ATOM 1296 C C . GLY A 1 159 ? 4.485 -7.270 -12.534 1.00 77.19 159 GLY A C 1
ATOM 1297 O O . GLY A 1 159 ? 5.421 -7.932 -12.095 1.00 77.19 159 GLY A O 1
ATOM 1298 N N . ASP A 1 160 ? 3.720 -7.717 -13.538 1.00 72.88 160 ASP A N 1
ATOM 1299 C CA . ASP A 1 160 ? 3.798 -9.085 -14.099 1.00 72.88 160 ASP A CA 1
ATOM 1300 C C . ASP A 1 160 ? 4.970 -9.301 -15.092 1.00 72.88 160 ASP A C 1
ATOM 1302 O O . ASP A 1 160 ? 4.921 -10.093 -16.031 1.00 72.88 160 ASP A O 1
ATOM 1306 N N . LYS A 1 161 ? 6.066 -8.544 -14.954 1.00 71.75 161 LYS A N 1
ATOM 1307 C CA . LYS A 1 161 ? 7.222 -8.660 -15.860 1.00 71.75 161 LYS A CA 1
ATOM 1308 C C . LYS A 1 161 ? 8.293 -9.562 -15.250 1.00 71.75 161 LYS A C 1
ATOM 1310 O O . LYS A 1 161 ? 8.866 -9.250 -14.213 1.00 71.75 161 LYS A O 1
ATOM 1315 N N . GLU A 1 162 ? 8.675 -10.615 -15.980 1.00 60.88 162 GLU A N 1
ATOM 1316 C CA . GLU A 1 162 ? 9.815 -11.502 -15.656 1.00 60.88 162 GLU A CA 1
ATOM 1317 C C . GLU A 1 162 ? 11.170 -10.766 -15.524 1.00 60.88 162 GLU A C 1
ATOM 1319 O O . GLU A 1 162 ? 12.151 -11.309 -15.005 1.00 60.88 162 GLU A O 1
ATOM 1324 N N . GLY A 1 163 ? 11.263 -9.539 -16.044 1.00 59.97 163 GLY A N 1
ATOM 1325 C CA . GLY A 1 163 ? 12.380 -8.633 -15.811 1.00 59.97 163 GLY A CA 1
ATOM 1326 C C . GLY A 1 163 ? 12.086 -7.796 -14.576 1.00 59.97 163 GLY A C 1
ATOM 1327 O O . GLY A 1 163 ? 11.215 -6.935 -14.638 1.00 59.97 163 GLY A O 1
ATOM 1328 N N . GLY A 1 164 ? 12.796 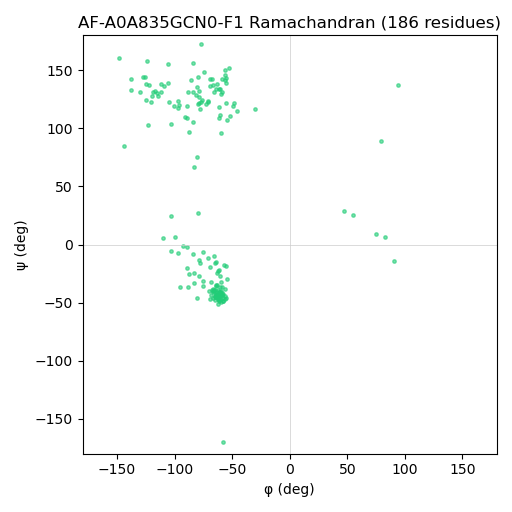-8.064 -13.477 1.00 66.50 164 GLY A N 1
ATOM 1329 C CA . GLY A 1 164 ? 12.659 -7.326 -12.220 1.00 66.50 164 GLY A CA 1
ATOM 1330 C C . GLY A 1 164 ? 12.911 -5.813 -12.336 1.00 66.50 164 GLY A C 1
ATOM 1331 O O . GLY A 1 164 ? 13.046 -5.264 -13.422 1.00 66.50 164 GLY A O 1
ATOM 1332 N N . PHE A 1 165 ? 12.995 -5.143 -11.184 1.00 73.00 165 PHE A N 1
ATOM 1333 C CA . PHE A 1 165 ? 13.078 -3.681 -11.030 1.00 73.00 165 PHE A CA 1
ATOM 1334 C C . PHE A 1 165 ? 13.771 -2.922 -12.182 1.00 73.00 165 PHE A C 1
ATOM 1336 O O . PHE A 1 165 ? 14.975 -3.078 -12.414 1.00 73.00 165 PHE A O 1
ATOM 1343 N N . ILE A 1 166 ? 13.016 -2.064 -12.864 1.00 78.88 166 ILE A N 1
ATOM 1344 C CA . ILE A 1 166 ? 13.520 -1.117 -13.856 1.00 78.88 166 ILE A CA 1
ATOM 1345 C C . ILE A 1 166 ? 13.193 0.294 -13.375 1.00 78.88 166 ILE A C 1
ATOM 1347 O O . ILE A 1 166 ? 12.079 0.561 -12.941 1.00 78.88 166 ILE A O 1
ATOM 1351 N N . ASP A 1 167 ? 14.194 1.160 -13.410 1.00 79.19 167 ASP A N 1
ATOM 1352 C CA . ASP A 1 167 ? 14.116 2.569 -13.025 1.00 79.19 167 ASP A CA 1
ATOM 1353 C C . ASP A 1 167 ? 14.579 3.407 -14.219 1.00 79.19 167 ASP A C 1
ATOM 1355 O O . ASP A 1 167 ? 15.326 2.898 -15.063 1.00 79.19 167 ASP A O 1
ATOM 1359 N N . ASP A 1 168 ? 14.186 4.673 -14.289 1.00 80.81 168 ASP A N 1
ATOM 1360 C CA . ASP A 1 168 ? 14.430 5.560 -15.430 1.00 80.81 168 ASP A CA 1
ATOM 1361 C C . ASP A 1 168 ? 15.925 5.664 -15.751 1.00 80.81 168 ASP A C 1
ATOM 1363 O O . ASP A 1 168 ? 16.344 5.599 -16.906 1.00 80.81 168 ASP A O 1
ATOM 1367 N N . GLN A 1 169 ? 16.774 5.691 -14.720 1.00 75.88 169 GLN A N 1
ATOM 1368 C CA . GLN A 1 169 ? 18.226 5.684 -14.902 1.00 75.88 169 GLN A CA 1
ATOM 1369 C C . GLN A 1 169 ? 18.734 4.403 -15.575 1.00 75.88 169 GLN A C 1
ATOM 1371 O O . GLN A 1 169 ? 19.733 4.429 -16.287 1.00 75.88 169 GLN A O 1
ATOM 1376 N N . LEU A 1 170 ? 18.115 3.255 -15.309 1.00 75.62 170 LEU A N 1
ATOM 1377 C CA . LEU A 1 170 ? 18.480 1.982 -15.934 1.00 75.62 170 LEU A CA 1
ATOM 1378 C C . LEU A 1 170 ? 17.828 1.829 -17.317 1.00 75.62 170 LEU A C 1
ATOM 1380 O O . LEU A 1 170 ? 18.363 1.115 -18.160 1.00 75.62 170 LEU A O 1
ATOM 1384 N N . PHE A 1 171 ? 16.707 2.515 -17.543 1.00 71.38 171 PHE A N 1
ATOM 1385 C CA . PHE A 1 171 ? 15.954 2.518 -18.792 1.00 71.38 171 PHE A CA 1
ATOM 1386 C C . PHE A 1 171 ? 16.555 3.417 -19.882 1.00 71.38 171 PHE A C 1
ATOM 1388 O O . PHE A 1 171 ? 16.354 3.123 -21.054 1.00 71.38 171 PHE A O 1
ATOM 1395 N N . VAL A 1 172 ? 17.296 4.476 -19.528 1.00 68.00 172 VAL A N 1
ATOM 1396 C CA . VAL A 1 172 ? 17.907 5.424 -20.491 1.00 68.00 172 VAL A CA 1
ATOM 1397 C C . VAL A 1 172 ? 19.301 4.983 -20.980 1.00 68.00 172 VAL A C 1
ATOM 1399 O O . VAL A 1 172 ? 19.679 5.264 -22.117 1.00 68.00 172 VAL A O 1
ATOM 1402 N N . ASP A 1 173 ? 20.032 4.187 -20.195 1.00 59.69 173 ASP A N 1
ATOM 1403 C CA . ASP A 1 173 ? 21.333 3.612 -20.589 1.00 59.69 173 ASP A CA 1
ATOM 1404 C C . ASP A 1 173 ? 21.358 2.573 -21.751 1.00 59.69 173 ASP A C 1
ATOM 1406 O O . ASP A 1 173 ? 22.458 2.271 -22.222 1.00 59.69 173 ASP A O 1
ATOM 1410 N N . PRO A 1 174 ? 20.244 2.026 -22.292 1.00 52.69 174 PRO A N 1
ATOM 1411 C CA . PRO A 1 174 ? 20.261 1.155 -23.471 1.00 52.69 174 PRO A CA 1
ATOM 1412 C C . PRO A 1 174 ? 20.727 1.826 -24.768 1.00 52.69 174 PRO A C 1
ATOM 1414 O O . PRO A 1 174 ? 21.063 1.110 -25.710 1.00 52.69 174 PRO A O 1
ATOM 1417 N N . GLY A 1 175 ? 20.773 3.163 -24.842 1.00 46.03 175 GLY A N 1
ATOM 1418 C CA . GLY A 1 175 ? 21.310 3.874 -26.014 1.00 46.03 175 GLY A CA 1
ATOM 1419 C C . GLY A 1 175 ? 22.785 3.549 -26.289 1.00 46.03 175 GLY A C 1
ATOM 1420 O O . GLY A 1 175 ? 23.211 3.524 -27.437 1.00 46.03 175 GLY A O 1
ATOM 1421 N N . ALA A 1 176 ? 23.548 3.178 -25.255 1.00 45.62 176 ALA A N 1
ATOM 1422 C CA . ALA A 1 176 ? 24.916 2.681 -25.410 1.00 45.62 176 ALA A CA 1
ATOM 1423 C C . ALA A 1 176 ? 24.982 1.216 -25.882 1.00 45.62 176 ALA A C 1
ATOM 1425 O O . ALA A 1 176 ? 26.037 0.748 -26.307 1.00 45.62 176 ALA A O 1
ATOM 1426 N N . CYS A 1 177 ? 23.875 0.474 -25.795 1.00 48.34 177 CYS A N 1
ATOM 1427 C CA . CYS A 1 177 ? 23.816 -0.907 -26.248 1.00 48.34 177 CYS A CA 1
ATOM 1428 C C . CYS A 1 177 ? 23.626 -0.957 -27.766 1.00 48.34 177 CYS A C 1
ATOM 1430 O O . CYS A 1 177 ? 24.355 -1.685 -28.418 1.00 48.34 177 CYS A O 1
ATOM 1432 N N . THR A 1 178 ? 22.721 -0.172 -28.361 1.00 52.06 178 THR A N 1
ATOM 1433 C CA . THR A 1 178 ? 22.465 -0.240 -29.815 1.00 52.06 178 THR A CA 1
ATOM 1434 C C . THR A 1 178 ? 23.628 0.255 -30.674 1.00 52.06 178 THR A C 1
ATOM 1436 O O . THR A 1 178 ? 23.859 -0.319 -31.735 1.00 52.06 178 THR A O 1
ATOM 1439 N N . ASP A 1 179 ? 24.397 1.238 -30.202 1.00 48.84 179 ASP A N 1
ATOM 1440 C CA . ASP A 1 179 ? 25.512 1.826 -30.964 1.00 48.84 179 ASP A CA 1
ATOM 1441 C C . ASP A 1 179 ? 26.792 0.969 -30.946 1.00 48.84 179 ASP A C 1
ATOM 1443 O O . ASP A 1 179 ? 27.706 1.185 -31.740 1.00 48.84 179 ASP A O 1
ATOM 1447 N N . GLY A 1 180 ? 26.871 -0.027 -30.056 1.00 48.28 180 GLY A N 1
ATOM 1448 C CA . GLY A 1 180 ? 28.016 -0.934 -29.933 1.00 48.28 180 GLY A CA 1
ATOM 1449 C C . GLY A 1 180 ? 27.910 -2.227 -30.747 1.00 48.28 180 GLY A C 1
ATOM 1450 O O . GLY A 1 180 ? 28.828 -3.048 -30.690 1.00 48.28 180 GLY A O 1
ATOM 1451 N N . PHE A 1 181 ? 26.811 -2.455 -31.474 1.00 52.12 181 PHE A N 1
ATOM 1452 C CA . PHE A 1 181 ? 26.597 -3.703 -32.209 1.00 52.12 181 PHE A CA 1
ATOM 1453 C C . PHE A 1 181 ? 26.849 -3.504 -33.710 1.00 52.12 181 PHE A C 1
ATOM 1455 O O . PHE A 1 181 ? 25.991 -2.945 -34.392 1.00 52.12 181 PHE A O 1
ATOM 1462 N N . PRO A 1 182 ? 27.993 -3.964 -34.261 1.00 50.66 182 PRO A N 1
ATOM 1463 C CA . PRO A 1 182 ? 28.198 -3.934 -35.699 1.00 50.66 182 PRO A CA 1
ATOM 1464 C C . PRO A 1 182 ? 27.175 -4.843 -36.381 1.00 50.66 182 PRO A C 1
ATOM 1466 O O . PRO A 1 182 ? 26.948 -5.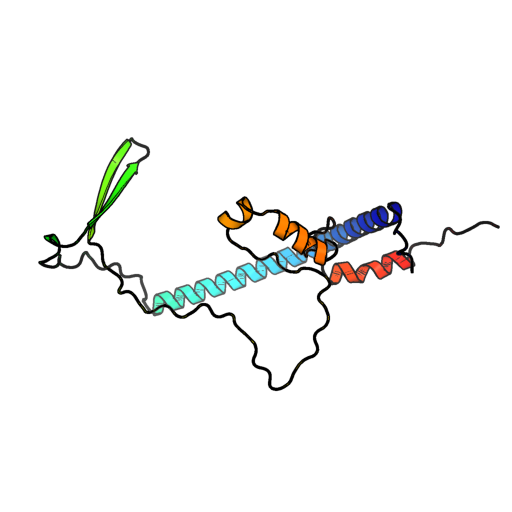983 -35.961 1.00 50.66 182 PRO A O 1
ATOM 1469 N N . ASP A 1 183 ? 26.577 -4.313 -37.440 1.00 47.81 183 ASP A N 1
ATOM 1470 C CA . ASP A 1 183 ? 25.672 -5.005 -38.345 1.00 47.81 183 ASP A CA 1
ATOM 1471 C C . ASP A 1 183 ? 26.415 -6.193 -38.982 1.00 47.81 183 ASP A C 1
ATOM 1473 O O . ASP A 1 183 ? 27.175 -6.041 -39.937 1.00 47.81 183 ASP A O 1
ATOM 1477 N N . GLN A 1 184 ? 26.269 -7.400 -38.426 1.00 52.56 184 GLN A N 1
ATOM 1478 C CA . GLN A 1 184 ? 26.647 -8.616 -39.147 1.00 52.56 184 GLN A CA 1
ATOM 1479 C C . GLN A 1 184 ? 25.509 -8.973 -40.102 1.00 52.56 184 GLN A C 1
ATOM 1481 O O . GLN A 1 184 ? 24.719 -9.884 -39.853 1.00 52.56 184 GLN A O 1
ATOM 1486 N N . GLY A 1 185 ? 25.433 -8.213 -41.194 1.00 40.00 185 GLY A N 1
ATOM 1487 C CA . GLY A 1 185 ? 24.500 -8.402 -42.292 1.00 40.00 185 GLY A CA 1
ATOM 1488 C C . GLY A 1 185 ? 25.228 -8.563 -43.624 1.00 40.00 185 GLY A C 1
ATOM 1489 O O . GLY A 1 185 ? 25.643 -7.585 -44.231 1.00 40.00 185 GLY A O 1
ATOM 1490 N N . GLY A 1 186 ? 25.321 -9.811 -44.089 1.00 36.66 186 GLY A N 1
ATOM 1491 C CA . GLY A 1 186 ? 25.230 -10.153 -45.513 1.00 36.66 186 GLY A CA 1
ATOM 1492 C C . GLY A 1 186 ? 26.469 -9.925 -46.375 1.00 36.66 186 GLY A C 1
ATOM 1493 O O . GLY A 1 186 ? 26.590 -8.911 -47.059 1.00 36.66 186 GLY A O 1
ATOM 1494 N N . GLY A 1 187 ? 27.329 -10.945 -46.448 1.00 35.47 187 GLY A N 1
ATOM 1495 C CA . GLY A 1 187 ? 28.179 -11.141 -47.621 1.00 35.47 187 GLY A CA 1
ATOM 1496 C C . GLY A 1 187 ? 27.327 -11.213 -48.894 1.00 35.47 187 GLY A C 1
ATOM 1497 O O . GLY A 1 187 ? 26.242 -11.799 -48.882 1.00 35.47 187 GLY A O 1
ATOM 1498 N N . ARG A 1 188 ? 27.819 -10.566 -49.954 1.00 36.97 188 ARG A N 1
ATOM 1499 C CA . ARG A 1 188 ? 27.353 -10.783 -51.327 1.00 36.97 188 ARG A CA 1
ATOM 1500 C C . ARG A 1 188 ? 27.623 -12.213 -51.771 1.00 36.97 188 ARG A C 1
ATOM 1502 O O . ARG A 1 188 ? 28.650 -12.768 -51.320 1.00 36.97 188 ARG A O 1
#

pLDDT: mean 82.02, std 14.83, range [35.25, 97.75]

Sequence (188 aa):
MSKSKVSAEWKKRVKSEYMRLRQVKRFKRVDEVKVAWARNLRIMSESIEAQDSENNERARKPFWPPPAPVPNHESLMKRAEVTYTDASGVVTTQQVPIRIINSVNPIPTMYTWAPTQKNFMVEDETVLHNIPYMGDEVLDQDGTFIEELIKNYDGKVHGDKEGGFIDDQLFVDPGACTDGFPDQGGGR

Organism: Spodoptera exigua (NCBI:txid7107)

InterPro domains:
  IPR045318 Histone-lysine N-methyltransferase EZH1/2-like [PTHR45747] (6-152)

Secondary structure (DSSP, 8-state):
-------HHHHHHHHHHHHHHHHHHHHHHHHHHHHHHHHHHHHHHHHHHHHHHHHHHTT--------PPPPTTGGGS-EEEEEEE-TTS-EEEEEEEPPPPPP-PPPPP-------SS----PPP-SB--PPP--HHHHTT-SHHHHHHHHHTTT-BTT--SS----HHHHHTTHHHHTT--------

Solvent-accessible surface area (backbone atoms only — not comparable to full-atom values): 12510 Å² total; per-residue (Å²): 135,81,81,76,76,77,50,70,66,55,56,51,52,52,52,53,50,52,52,50,52,51,51,55,52,51,62,68,42,48,63,57,50,52,53,52,46,56,51,48,51,50,54,51,50,54,51,49,55,51,52,51,50,52,46,59,76,65,65,74,65,89,76,79,74,73,86,68,83,78,56,96,59,53,90,76,48,61,66,49,74,49,78,46,67,48,99,86,69,53,76,46,76,48,75,46,76,65,79,83,77,79,88,74,86,82,76,79,93,73,84,92,78,85,91,71,97,65,90,78,91,76,81,85,82,70,56,41,77,74,81,84,85,77,52,72,80,49,51,78,74,50,63,60,61,58,54,52,56,39,52,77,30,79,63,37,46,65,84,75,52,97,67,68,96,82,50,70,78,67,66,62,57,55,65,66,54,65,78,71,58,79,83,89,71,77,84,130

Foldseek 3Di:
DDDDPDDPVNVVVVLVVLVVLVVVVCVVCVVVVVVVVVVVVVVVVVVVVVVVVVCVVVVPDPDPDDPDPQPPCQVVFDKDKDWDQDPVRDIDIDIDGDDDDDDDDDDDDDDDDDDDPDDDDDDDDLAAEDDDDPDPVVCVVDVPVSVVVCVVNVVHYPPPDPRPDDDPVSVVVCVVVVVPDPPPDDDD